Protein 6AM3 (pdb70)

InterPro domains:
  IPR016137 RGS domain [PF00615] (84-199)
  IPR016137 RGS domain [PR01301] (81-102)
  IPR016137 RGS domain [PR01301] (103-121)
  IPR016137 RGS domain [PR01301] (132-155)
  IPR016137 RGS domain [PR01301] (174-193)
  IPR016137 RGS domain [PS50132] (84-200)
  IPR016137 RGS domain [SM00315] (84-200)
  IPR036305 RGS domain superfamily [SSF48097] (71-202)
  IPR044926 RGS, subdomain 2 [G3DSA:1.10.167.10] (62-205)

Secondary structure (DSSP, 8-state):
---HHHHHHGGG-HHHHHHSHHHHHHHHHHHHHTT-THHHHHHHHHHHHTT---HHHHHHHHHHHIIIIISTT-TT-----HHHHHHHHHHHTS--TTTTHHHHHHHHHHIIIIIHHHHHTSHHHHHHHHH-/---HHHHHHGGG-HHHHHHSHHHHHHHHHHHHHTT-THHHHHHHHHHHHTT---HHHHHHHHHHHIIIIISTT-TT-----HHHHHHHHHHHTS--TTTTHHHHHHHHHHIIIIIHHHHHTSHHHHHHHHHH---

Radius of gyration: 21.03 Å; Cα contacts (8 Å, |Δi|>4): 269; chains: 2; bounding box: 34×57×52 Å

Solvent-accessible surface area: 15502 Å² total; per-residue (Å²): 144,33,60,16,119,56,2,89,39,0,38,160,66,4,70,84,0,5,165,15,42,7,0,44,51,32,0,110,96,11,0,137,86,51,157,18,15,37,14,0,24,0,29,55,25,2,46,63,0,69,98,29,73,89,150,133,47,12,42,99,64,0,91,118,7,34,111,63,22,0,26,126,154,12,141,92,62,3,86,21,86,92,183,27,39,95,64,2,61,146,40,35,146,107,22,52,22,71,14,4,73,107,1,10,118,54,0,41,41,59,0,79,191,65,2,12,58,106,1,46,137,23,118,52,15,112,49,28,18,99,94,56,44,83,151,150,41,85,38,142,59,3,84,37,0,40,167,67,4,77,89,0,4,175,17,50,7,0,66,50,33,0,93,92,10,0,129,85,53,157,18,12,37,14,0,30,0,22,55,28,2,36,63,1,65,86,32,70,87,153,128,45,12,42,100,62,0,90,117,7,34,113,61,20,0,26,121,156,14,141,94,62,3,87,23,83,97,161,7,45,104,61,2,57,148,40,34,145,109,23,51,22,64,15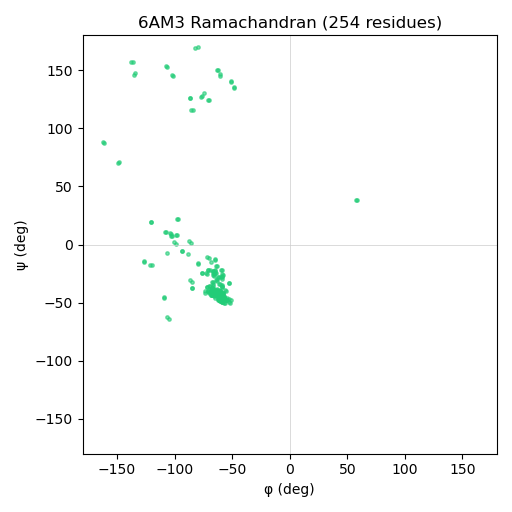,3,68,84,1,9,126,53,0,47,72,39,0,82,156,60,2,11,60,107,0,46,138,29,133,50,14,109,63,29,20,124,94,88

Organism: Homo sapiens (NCBI:txid9606)

Sequence (267 aa):
NPTAEEVLSWSQNFDKMMKAPAGRNLFREFLRTEYSEENLLFWLACEDLKKEQNKKVIEEKARMIYEDYISILSSPKEVSLDSRVREVINRNLLDPNPHMYEDAQLQIYTLMHRDSSFPRFLNSSQQIYKSFVESTAGSNPTAEEVLSWSQNFDKMMKAPAGRRNLFREFLRTEYSEENLLFWLACEDLKKEQNKKVIEEKARMIYEDYISILSSPKEVSLDSRVREVINRNLLDPNPHMYEDDAQLQIYTLMHRDSSFPRFLNSSQIYKSFVEST

B-factor: mean 18.34, std 6.83, range [9.55, 50.81]

CATH classification: 1.10.167.10

Structure (mmCIF, N/CA/C/O backbone):
data_6AM3
#
_entry.id   6AM3
#
_cell.length_a   39.571
_cell.length_b   59.295
_cell.length_c   65.337
_cell.angle_alpha   90.000
_cell.angle_beta   100.600
_cell.angle_gamma   90.000
#
_symmetry.space_group_name_H-M   'P 1 21 1'
#
loop_
_entity.id
_entity.type
_entity.pdbx_description
1 polymer 'Regulator of G-protein signaling 17'
2 non-polymer 'CALCIUM ION'
3 non-polymer 'TETRAETHYLENE GLYCOL'
4 non-polymer 'TRIETHYLENE GLYCOL'
5 water water
#
loop_
_atom_site.group_PDB
_atom_site.id
_atom_site.type_symbol
_atom_site.label_atom_id
_atom_site.label_alt_id
_atom_site.label_comp_id
_atom_site.label_asym_id
_atom_site.label_entity_id
_atom_site.label_seq_id
_atom_site.pdbx_PDB_ins_code
_atom_site.Cartn_x
_atom_site.Cartn_y
_atom_site.Cartn_z
_atom_site.occupancy
_atom_site.B_iso_or_equiv
_atom_site.auth_seq_id
_atom_site.auth_comp_id
_atom_site.auth_asym_id
_atom_site.auth_atom_id
_atom_site.pdbx_PDB_model_num
ATOM 1 N N . ASN A 1 3 ? -5.415 -3.391 0.421 1.00 33.04 72 ASN X N 1
ATOM 2 C CA . ASN A 1 3 ? -6.186 -2.128 0.677 1.00 31.84 72 ASN X CA 1
ATOM 3 C C . ASN A 1 3 ? -5.279 -0.922 0.512 1.00 30.10 72 ASN X C 1
ATOM 4 O O . ASN A 1 3 ? -4.254 -0.851 1.181 1.00 31.44 72 ASN X O 1
ATOM 9 N N . PRO A 1 4 ? -5.644 0.035 -0.367 1.00 27.59 73 PRO X N 1
ATOM 10 C CA . PRO A 1 4 ? -4.702 1.126 -0.658 1.00 26.08 73 PRO X CA 1
ATOM 11 C C . PRO A 1 4 ? -4.614 2.200 0.437 1.00 25.46 73 PRO X C 1
ATOM 12 O O . PRO A 1 4 ? -5.626 2.775 0.831 1.00 25.61 73 PRO X O 1
ATOM 16 N N . THR A 1 5 ? -3.395 2.468 0.892 1.00 24.69 74 THR X N 1
ATOM 17 C CA . THR A 1 5 ? -3.135 3.494 1.899 1.00 24.06 74 THR X CA 1
ATOM 18 C C . THR A 1 5 ? -3.043 4.878 1.261 1.00 22.23 74 THR X C 1
ATOM 19 O O . THR A 1 5 ? -2.960 5.015 0.038 1.00 21.18 74 THR X O 1
ATOM 23 N N . ALA A 1 6 ? -3.028 5.909 2.103 1.00 21.86 75 ALA X N 1
ATOM 24 C CA . ALA A 1 6 ? -2.879 7.277 1.623 1.00 20.67 75 ALA X CA 1
ATOM 25 C C . ALA A 1 6 ? -1.584 7.440 0.828 1.00 20.14 75 ALA X C 1
ATOM 26 O O . ALA A 1 6 ? -1.554 8.078 -0.227 1.00 18.99 75 ALA X O 1
ATOM 28 N N . GLU A 1 7 ? -0.518 6.849 1.350 1.00 20.86 76 GLU X N 1
ATOM 29 C CA . GLU A 1 7 ? 0.789 6.925 0.718 1.00 20.98 76 GLU X CA 1
ATOM 30 C C . GLU A 1 7 ? 0.792 6.259 -0.673 1.00 20.30 76 GLU X C 1
ATOM 31 O O . GLU A 1 7 ? 1.384 6.794 -1.611 1.00 19.80 76 GLU X O 1
ATOM 37 N N . GLU A 1 8 ? 0.100 5.125 -0.795 1.00 20.23 77 GLU X N 1
ATOM 38 C CA . GLU A 1 8 ? -0.050 4.455 -2.095 1.00 19.70 77 GLU X CA 1
ATOM 39 C C . GLU A 1 8 ? -0.805 5.359 -3.081 1.00 18.17 77 GLU X C 1
ATOM 40 O O . GLU A 1 8 ? -0.364 5.547 -4.217 1.00 17.56 77 GLU X O 1
ATOM 46 N N . VAL A 1 9 ? -1.921 5.936 -2.644 1.00 17.53 78 VAL X N 1
ATOM 47 C CA . VAL A 1 9 ? -2.712 6.809 -3.523 1.00 16.41 78 VAL X CA 1
ATOM 48 C C . VAL A 1 9 ? -1.876 8.010 -3.959 1.00 16.21 78 VAL X C 1
ATOM 49 O O . VAL A 1 9 ? -1.900 8.392 -5.122 1.00 15.52 78 VAL X O 1
ATOM 53 N N . LEU A 1 10 ? -1.141 8.597 -3.013 1.00 17.00 79 LEU X N 1
ATOM 54 C CA . LEU A 1 10 ? -0.228 9.700 -3.316 1.00 17.23 79 LEU X CA 1
ATOM 55 C C . LEU A 1 10 ? 0.918 9.324 -4.271 1.00 17.60 79 LEU X C 1
ATOM 56 O O . LEU A 1 10 ? 1.276 10.125 -5.141 1.00 17.50 79 LEU X O 1
ATOM 61 N N . SER A 1 11 ? 1.473 8.120 -4.118 1.00 18.25 80 SER X N 1
ATOM 62 C CA . SER A 1 11 ? 2.559 7.638 -4.993 1.00 18.86 80 SER X CA 1
ATOM 63 C C . SER A 1 11 ? 2.178 7.595 -6.472 1.00 18.15 80 SER X C 1
ATOM 64 O O . SER A 1 11 ? 3.040 7.697 -7.351 1.00 18.49 80 SER X O 1
ATOM 67 N N . TRP A 1 12 ? 0.892 7.428 -6.740 1.00 17.37 81 TRP X N 1
ATOM 68 C CA . TRP A 1 12 ? 0.402 7.401 -8.123 1.00 16.83 81 TRP X CA 1
ATOM 69 C C . TRP A 1 12 ? 0.639 8.700 -8.870 1.00 17.15 81 TRP X C 1
ATOM 70 O O . TRP A 1 12 ? 0.788 8.676 -10.100 1.00 17.05 81 TRP X O 1
ATOM 81 N N . SER A 1 13 ? 0.695 9.821 -8.154 1.00 17.87 82 SER X N 1
ATOM 82 C CA . SER A 1 13 ? 0.985 11.102 -8.804 1.00 18.55 82 SER X CA 1
ATOM 83 C C . SER A 1 13 ? 2.329 11.138 -9.550 1.00 19.71 82 SER X C 1
ATOM 84 O O . SER A 1 13 ? 2.461 11.899 -10.518 1.00 20.28 82 SER X O 1
ATOM 87 N N . GLN A 1 14 ? 3.294 10.309 -9.147 1.00 20.72 83 GLN X N 1
ATOM 88 C CA . GLN A 1 14 ? 4.576 10.219 -9.848 1.00 21.97 83 GLN X CA 1
ATOM 89 C C . GLN A 1 14 ? 4.713 8.982 -10.757 1.00 21.39 83 GLN X C 1
ATOM 90 O O . GLN A 1 14 ? 5.787 8.745 -11.311 1.00 22.27 83 GLN X O 1
ATOM 96 N N . ASN A 1 15 ? 3.639 8.212 -10.942 1.00 19.80 84 ASN X N 1
ATOM 97 C CA . ASN A 1 15 ? 3.740 6.925 -11.633 1.00 19.54 84 ASN X CA 1
ATOM 98 C C . ASN A 1 15 ? 2.378 6.420 -12.128 1.00 17.69 84 ASN X C 1
ATOM 99 O O . ASN A 1 15 ? 1.670 5.694 -11.438 1.00 17.17 84 ASN X O 1
ATOM 104 N N . PHE A 1 16 ? 2.019 6.828 -13.344 1.00 16.61 85 PHE X N 1
ATOM 105 C CA . PHE A 1 16 ? 0.783 6.399 -13.987 1.00 15.27 85 PHE X CA 1
ATOM 106 C C . PHE A 1 16 ? 0.713 4.866 -14.123 1.00 15.26 85 PHE X C 1
ATOM 107 O O . PHE A 1 16 ? -0.347 4.271 -13.893 1.00 14.44 85 PHE X O 1
ATOM 115 N N . ASP A 1 17 ? 1.837 4.256 -14.490 1.00 16.23 86 ASP X N 1
ATOM 116 C CA . ASP A 1 17 ? 1.913 2.810 -14.669 1.00 16.74 86 ASP X CA 1
ATOM 117 C C . ASP A 1 17 ? 1.542 2.077 -13.373 1.00 16.83 86 ASP X C 1
ATOM 118 O O . ASP A 1 17 ? 0.781 1.112 -13.399 1.00 16.53 86 ASP X O 1
ATOM 123 N N . LYS A 1 18 ? 2.075 2.563 -12.258 1.00 17.38 87 LYS X N 1
ATOM 124 C CA . LYS A 1 18 ? 1.779 2.002 -10.930 1.00 17.71 87 LYS X CA 1
ATOM 125 C C . LYS A 1 18 ? 0.289 2.081 -10.612 1.00 16.64 87 LYS X C 1
ATOM 126 O O . LYS A 1 18 ? -0.308 1.094 -10.166 1.00 16.83 87 LYS X O 1
ATOM 132 N N . MET A 1 19 ? -0.316 3.244 -10.860 1.00 15.68 88 MET X N 1
ATOM 133 C CA . MET A 1 19 ? -1.761 3.394 -10.687 1.00 14.96 88 MET X CA 1
ATOM 134 C C . MET A 1 19 ? -2.550 2.404 -11.560 1.00 14.64 88 MET X C 1
ATOM 135 O O . MET A 1 19 ? -3.489 1.767 -11.084 1.00 14.42 88 MET X O 1
ATOM 140 N N . MET A 1 20 ? -2.159 2.274 -12.825 1.00 14.65 89 MET X N 1
ATOM 141 C CA . MET A 1 20 ? -2.891 1.416 -13.761 1.00 14.56 89 MET X CA 1
ATOM 142 C C . MET A 1 20 ? -2.732 -0.068 -13.493 1.00 15.29 89 MET X C 1
ATOM 143 O O . MET A 1 20 ? -3.577 -0.846 -13.939 1.00 15.16 89 MET X O 1
ATOM 148 N N . LYS A 1 21 ? -1.673 -0.452 -12.796 1.00 16.22 90 LYS X N 1
ATOM 149 C CA . LYS A 1 21 ? -1.503 -1.844 -12.342 1.00 17.42 90 LYS X CA 1
ATOM 150 C C . LYS A 1 21 ? -2.384 -2.203 -11.142 1.00 17.39 90 LYS X C 1
ATOM 151 O O . LYS A 1 21 ? -2.668 -3.381 -10.927 1.00 18.19 90 LYS X O 1
ATOM 157 N N . ALA A 1 22 ? -2.774 -1.198 -10.355 1.00 16.69 91 ALA X N 1
ATOM 158 C CA . ALA A 1 22 ? -3.561 -1.393 -9.146 1.00 16.79 91 ALA X CA 1
ATOM 159 C C . ALA A 1 22 ? -5.060 -1.422 -9.475 1.00 15.95 91 ALA X C 1
ATOM 160 O O . ALA A 1 22 ? -5.584 -0.483 -10.065 1.00 14.84 91 ALA X O 1
ATOM 162 N N . PRO A 1 23 ? -5.777 -2.474 -9.051 1.00 16.52 92 PRO X N 1
ATOM 163 C CA . PRO A 1 23 ? -7.221 -2.444 -9.262 1.00 16.01 92 PRO X CA 1
ATOM 164 C C . PRO A 1 23 ? -7.908 -1.201 -8.661 1.00 15.31 92 PRO X C 1
ATOM 165 O O . PRO A 1 23 ? -8.781 -0.628 -9.303 1.00 14.79 92 PRO X O 1
ATOM 169 N N . ALA A 1 24 ? -7.492 -0.777 -7.468 1.00 15.60 93 ALA X N 1
ATOM 170 C CA . ALA A 1 24 ? -8.054 0.420 -6.843 1.00 15.15 93 ALA X CA 1
ATOM 171 C C . ALA A 1 24 ? -7.695 1.687 -7.622 1.00 14.03 93 ALA X C 1
ATOM 172 O O . ALA A 1 24 ? -8.488 2.614 -7.681 1.00 13.46 93 ALA X O 1
ATOM 174 N N . GLY A 1 25 ? -6.501 1.709 -8.211 1.00 13.78 94 GLY X N 1
ATOM 175 C CA . GLY A 1 25 ? -6.055 2.815 -9.046 1.00 13.06 94 GLY X CA 1
ATOM 176 C C . GLY A 1 25 ? -6.949 2.998 -10.243 1.00 12.38 94 GLY X C 1
ATOM 177 O O . GLY A 1 25 ? -7.388 4.116 -10.549 1.00 11.82 94 GLY X O 1
ATOM 178 N N . ARG A 1 26 ? -7.252 1.886 -10.907 1.00 12.63 95 ARG X N 1
ATOM 179 C CA . ARG A 1 26 ? -8.164 1.917 -12.060 1.00 12.19 95 ARG X CA 1
ATOM 180 C C . ARG A 1 26 ? -9.578 2.355 -11.666 1.00 12.05 95 ARG X C 1
ATOM 181 O O . ARG A 1 26 ? -10.192 3.143 -12.359 1.00 11.50 95 ARG X O 1
ATOM 189 N N . ASN A 1 27 ? -10.086 1.858 -10.543 1.00 12.61 96 ASN X N 1
ATOM 190 C CA . ASN A 1 27 ? -11.444 2.203 -10.105 1.00 12.85 96 ASN X CA 1
ATOM 191 C C . ASN A 1 27 ? -11.551 3.686 -9.709 1.00 12.66 96 ASN X C 1
ATOM 192 O O . ASN A 1 27 ? -12.519 4.342 -10.069 1.00 12.62 96 ASN X O 1
ATOM 197 N N . LEU A 1 28 ? -10.547 4.202 -9.012 1.00 12.71 97 LEU X N 1
ATOM 198 C CA . LEU A 1 28 ? -10.558 5.620 -8.605 1.00 12.75 97 LEU X CA 1
ATOM 199 C C . LEU A 1 28 ? -10.419 6.541 -9.818 1.00 12.25 97 LEU X C 1
ATOM 200 O O . LEU A 1 28 ? -11.137 7.547 -9.946 1.00 12.13 97 LEU X O 1
ATOM 205 N N . PHE A 1 29 ? -9.515 6.178 -10.717 1.00 12.06 98 PHE X N 1
ATOM 206 C CA . PHE A 1 29 ? -9.337 6.925 -11.963 1.00 11.95 98 PHE X CA 1
ATOM 207 C C . PHE A 1 29 ? -10.636 6.953 -12.765 1.00 12.17 98 PHE X C 1
ATOM 208 O O . PHE A 1 29 ? -11.029 8.012 -13.249 1.00 12.14 98 PHE X O 1
ATOM 216 N N . ARG A 1 30 ? -11.322 5.817 -12.861 1.00 12.94 99 ARG X N 1
ATOM 217 C CA . ARG A 1 30 ? -12.605 5.712 -13.581 1.00 13.58 99 ARG X CA 1
ATOM 218 C C . ARG A 1 30 ? -13.642 6.671 -13.014 1.00 13.63 99 ARG X C 1
ATOM 219 O O . ARG A 1 30 ? -14.345 7.341 -13.770 1.00 13.37 99 ARG X O 1
ATOM 227 N N . GLU A 1 31 ? -13.735 6.733 -11.683 1.00 13.84 100 GLU X N 1
ATOM 228 C CA . GLU A 1 31 ? -14.673 7.661 -11.030 1.00 14.41 100 GLU X CA 1
ATOM 229 C C . GLU A 1 31 ? -14.366 9.097 -11.455 1.00 13.67 100 GLU X C 1
ATOM 230 O O . GLU A 1 31 ? -15.272 9.832 -11.836 1.00 14.01 100 GLU X O 1
ATOM 236 N N . PHE A 1 32 ? -13.091 9.463 -11.460 1.00 12.68 101 PHE X N 1
ATOM 237 C CA . PHE A 1 32 ? -12.714 10.785 -11.953 1.00 12.33 101 PHE X CA 1
ATOM 238 C C . PHE A 1 32 ? -13.076 11.009 -13.427 1.00 12.04 101 PHE X C 1
ATOM 239 O O . PHE A 1 32 ? -13.628 12.067 -13.799 1.00 12.30 101 PHE X O 1
ATOM 247 N N . LEU A 1 33 ? -12.733 10.041 -14.278 1.00 11.51 102 LEU X N 1
ATOM 248 C CA . LEU A 1 33 ? -12.963 10.215 -15.715 1.00 11.42 102 LEU X CA 1
ATOM 249 C C . LEU A 1 33 ? -14.424 10.446 -16.039 1.00 11.97 102 LEU X C 1
ATOM 250 O O . LEU A 1 33 ? -14.749 11.248 -16.928 1.00 12.14 102 LEU X O 1
ATOM 255 N N . ARG A 1 34 ? -15.323 9.788 -15.312 1.00 12.45 103 ARG X N 1
ATOM 256 C CA . ARG A 1 34 ? -16.741 10.001 -15.532 1.00 13.46 103 ARG X CA 1
ATOM 257 C C . ARG A 1 34 ? -17.173 11.445 -15.210 1.00 13.99 103 ARG X C 1
ATOM 258 O O . ARG A 1 34 ? -18.073 11.985 -15.867 1.00 14.47 103 ARG X O 1
ATOM 266 N N . THR A 1 35 ? -16.502 12.085 -14.253 1.00 13.81 104 THR X N 1
ATOM 267 C CA . THR A 1 35 ? -16.805 13.489 -13.916 1.00 14.57 104 THR X CA 1
ATOM 268 C C . THR A 1 35 ? -16.469 14.455 -15.057 1.00 14.77 104 THR X C 1
ATOM 269 O O . THR A 1 35 ? -17.064 15.525 -15.136 1.00 15.69 104 THR X O 1
ATOM 273 N N . GLU A 1 36 ? -15.512 14.081 -15.900 1.00 14.25 105 GLU X N 1
ATOM 274 C CA . GLU A 1 36 ? -15.170 14.865 -17.099 1.00 14.63 105 GLU X CA 1
ATOM 275 C C . GLU A 1 36 ? -15.612 14.222 -18.426 1.00 14.71 105 GLU X C 1
ATOM 276 O O . GLU A 1 36 ? -15.240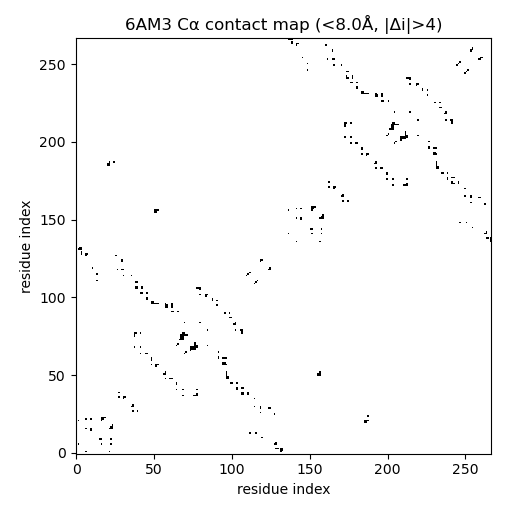 14.692 -19.511 1.00 14.74 105 GLU X O 1
ATOM 282 N N . TYR A 1 37 ? -16.428 13.177 -18.330 1.00 14.65 106 TYR X N 1
ATOM 283 C CA . TYR A 1 37 ? -17.012 12.492 -19.471 1.00 15.00 106 TYR X CA 1
ATOM 284 C C . TYR A 1 37 ? -15.984 11.937 -20.450 1.00 14.04 106 TYR X C 1
ATOM 285 O O . TYR A 1 37 ? -16.211 11.963 -21.672 1.00 13.94 106 TYR X O 1
ATOM 294 N N . SER A 1 38 ? -14.876 11.420 -19.925 1.00 13.17 107 SER X N 1
ATOM 295 C CA . SER A 1 38 ? -13.879 10.728 -20.751 1.00 12.59 107 SER X CA 1
ATOM 296 C C . SER A 1 38 ? -13.644 9.284 -20.324 1.00 11.88 107 SER X C 1
ATOM 297 O O . SER A 1 38 ? -12.634 8.691 -20.680 1.00 11.41 107 SER X O 1
ATOM 300 N N . GLU A 1 39 ? -14.595 8.731 -19.585 1.00 11.96 108 GLU X N 1
ATOM 301 C CA . GLU A 1 39 ? -14.465 7.375 -19.043 1.00 11.77 108 GLU X CA 1
ATOM 302 C C . GLU A 1 39 ? -14.456 6.290 -20.123 1.00 11.40 108 GLU X C 1
ATOM 303 O O . GLU A 1 39 ? -13.933 5.196 -19.906 1.00 10.97 108 GLU X O 1
ATOM 309 N N . GLU A 1 40 ? -15.017 6.594 -21.297 1.00 11.44 109 GLU X N 1
ATOM 310 C CA . GLU A 1 40 ? -14.966 5.633 -22.413 1.00 11.34 109 GLU X CA 1
ATOM 311 C C . GLU A 1 40 ? -13.549 5.134 -22.738 1.00 10.77 109 GLU X C 1
ATOM 312 O O . GLU A 1 40 ? -13.372 3.992 -23.172 1.00 10.62 109 GLU X O 1
ATOM 318 N N . ASN A 1 41 ? -12.551 5.990 -22.546 1.00 10.61 110 ASN X N 1
ATOM 319 C CA . ASN A 1 41 ? -11.166 5.617 -22.791 1.00 10.48 110 ASN X CA 1
ATOM 320 C C . ASN A 1 41 ? -10.741 4.457 -21.900 1.00 10.24 110 ASN X C 1
ATOM 321 O O . ASN A 1 41 ? -10.136 3.499 -22.371 1.00 10.24 110 ASN X O 1
ATOM 326 N N . LEU A 1 42 ? -11.061 4.554 -20.613 1.00 10.31 111 LEU X N 1
ATOM 327 C CA . LEU A 1 42 ? -10.715 3.498 -19.683 1.00 10.40 111 LEU X CA 1
ATOM 328 C C . LEU A 1 42 ? -11.587 2.252 -19.860 1.00 10.51 111 LEU X C 1
ATOM 329 O O . LEU A 1 42 ? -11.091 1.129 -19.779 1.00 10.70 111 LEU X O 1
ATOM 334 N N . LEU A 1 43 ? -12.882 2.438 -20.095 1.00 10.67 112 LEU X N 1
ATOM 335 C CA . LEU A 1 43 ? -13.783 1.310 -20.356 1.00 10.95 112 LEU X CA 1
ATOM 336 C C . LEU A 1 43 ? -13.277 0.487 -21.550 1.00 10.72 112 LEU X C 1
ATOM 337 O O . LEU A 1 43 ? -13.224 -0.748 -21.500 1.00 10.69 112 LEU X O 1
ATOM 342 N N . PHE A 1 44 ? -12.904 1.182 -22.621 1.00 10.42 113 PHE X N 1
ATOM 343 C CA . PHE A 1 44 ? -12.307 0.530 -23.794 1.00 10.48 113 PHE X CA 1
ATOM 344 C C . PHE A 1 44 ? -11.019 -0.207 -23.439 1.00 10.55 113 PHE X C 1
ATOM 345 O O . PHE A 1 44 ? -10.827 -1.366 -23.803 1.00 10.70 113 PHE X O 1
ATOM 353 N N . TRP A 1 45 ? -10.135 0.459 -22.708 1.00 10.59 114 TRP X N 1
ATOM 354 C CA . TRP A 1 45 ? -8.849 -0.112 -22.306 1.00 11.03 114 TRP X CA 1
ATOM 355 C C . TRP A 1 45 ? -9.080 -1.406 -21.518 1.00 11.41 114 TRP X C 1
ATOM 356 O O . TRP A 1 45 ? -8.431 -2.426 -21.798 1.00 11.75 114 TRP X O 1
ATOM 367 N N . LEU A 1 46 ? -10.026 -1.375 -20.580 1.00 11.40 115 LEU X N 1
ATOM 368 C CA . LEU A 1 46 ? -10.353 -2.572 -19.794 1.00 12.11 115 LEU X CA 1
ATOM 369 C C . LEU A 1 46 ? -10.933 -3.687 -20.658 1.00 12.39 115 LEU X C 1
ATOM 370 O O . LEU A 1 46 ? -10.617 -4.858 -20.457 1.00 12.96 115 LEU X O 1
ATOM 375 N N . ALA A 1 47 ? -11.813 -3.327 -21.592 1.00 12.22 116 ALA X N 1
ATOM 376 C CA . ALA A 1 47 ? -12.397 -4.319 -22.479 1.00 12.82 116 ALA X CA 1
ATOM 377 C C . ALA A 1 47 ? -11.303 -5.005 -23.294 1.00 13.25 116 ALA X C 1
ATOM 378 O O . ALA A 1 47 ? -11.348 -6.225 -23.483 1.00 13.73 116 ALA X O 1
ATOM 380 N N . CYS A 1 48 ? -10.319 -4.229 -23.745 1.00 13.30 117 CYS X N 1
ATOM 381 C CA . CYS A 1 48 ? -9.190 -4.775 -24.496 1.00 14.13 117 CYS X CA 1
ATOM 382 C C . CYS A 1 48 ? -8.340 -5.713 -23.648 1.00 14.96 117 CYS X C 1
ATOM 383 O O . CYS A 1 48 ? -7.880 -6.737 -24.141 1.00 15.52 117 CYS X O 1
ATOM 386 N N . GLU A 1 49 ? -8.133 -5.364 -22.374 1.00 15.23 118 GLU X N 1
ATOM 387 C CA . GLU A 1 49 ? -7.400 -6.243 -21.461 1.00 16.35 118 GLU X CA 1
ATOM 388 C C . GLU A 1 49 ? -8.079 -7.572 -21.307 1.00 16.60 118 GLU X C 1
ATOM 389 O O . GLU A 1 49 ? -7.403 -8.612 -21.271 1.00 17.42 118 GLU X O 1
ATOM 395 N N . ASP A 1 50 ? -9.407 -7.537 -21.215 1.00 15.96 119 ASP X N 1
ATOM 396 C CA . ASP A 1 50 ? -10.207 -8.745 -21.051 1.00 16.60 119 ASP X CA 1
ATOM 397 C C . ASP A 1 50 ? -10.163 -9.609 -22.316 1.00 16.81 119 ASP X C 1
ATOM 398 O O . ASP A 1 50 ? -10.031 -10.822 -22.220 1.00 17.69 119 ASP X O 1
ATOM 403 N N . LEU A 1 51 ? -10.244 -8.978 -23.484 1.00 15.99 120 LEU X N 1
ATOM 404 C CA . LEU A 1 51 ? -10.244 -9.730 -24.742 1.00 16.37 120 LEU X CA 1
ATOM 405 C C . LEU A 1 51 ? -8.969 -10.539 -24.945 1.00 17.46 120 LEU X C 1
ATOM 406 O O . LEU A 1 51 ? -9.026 -11.702 -25.408 1.00 18.04 120 LEU X O 1
ATOM 411 N N . LYS A 1 52 ? -7.836 -9.935 -24.579 1.00 17.80 121 LYS X N 1
ATOM 412 C CA . LYS A 1 52 ? -6.519 -10.557 -24.761 1.00 19.22 121 LYS X CA 1
ATOM 413 C C . LYS A 1 52 ? -6.356 -11.881 -24.051 1.00 20.01 121 LYS X C 1
ATOM 414 O O . LYS A 1 52 ? -5.493 -12.668 -24.425 1.00 21.16 121 LYS X O 1
ATOM 420 N N . LYS A 1 53 ? -7.166 -12.108 -23.026 1.00 19.54 122 LYS X N 1
ATOM 421 C CA . LYS A 1 53 ? -7.132 -13.330 -22.256 1.00 20.61 122 LYS X CA 1
ATOM 422 C C . LYS A 1 53 ? -7.997 -14.459 -22.817 1.00 20.53 122 LYS X C 1
ATOM 423 O O . LYS A 1 53 ? -8.075 -15.515 -22.192 1.00 21.64 122 LYS X O 1
ATOM 429 N N . GLU A 1 54 ? -8.640 -14.259 -23.974 1.00 19.19 123 GLU X N 1
ATOM 430 C CA . GLU A 1 54 ? -9.554 -15.283 -24.527 1.00 19.44 123 GLU X CA 1
ATOM 431 C C . GLU A 1 54 ? -8.899 -16.062 -25.651 1.00 19.52 123 GLU X C 1
ATOM 432 O O . GLU A 1 54 ? -8.106 -15.516 -26.418 1.00 18.95 123 GLU X O 1
ATOM 438 N N . GLN A 1 55 ? -9.246 -17.344 -25.727 1.00 20.11 124 GLN X N 1
ATOM 439 C CA . GLN A 1 55 ? -8.890 -18.183 -26.873 1.00 20.48 124 GLN X CA 1
ATOM 440 C C . GLN A 1 55 ? -10.088 -18.794 -27.595 1.00 20.44 124 GLN X C 1
ATOM 441 O O . GLN A 1 55 ? -9.923 -19.233 -28.719 1.00 20.65 124 GLN X O 1
ATOM 447 N N . ASN A 1 56 ? -11.265 -18.841 -26.970 1.00 20.18 125 ASN X N 1
ATOM 448 C CA . ASN A 1 56 ? -12.459 -19.449 -27.579 1.00 20.46 125 ASN X CA 1
ATOM 449 C C . ASN A 1 56 ? -12.956 -18.539 -28.726 1.00 19.04 125 ASN X C 1
ATOM 450 O O . ASN A 1 56 ? -13.214 -17.351 -28.515 1.00 17.80 125 ASN X O 1
ATOM 455 N N . LYS A 1 57 ? -13.084 -19.108 -29.925 1.00 19.29 126 LYS X N 1
ATOM 456 C CA . LYS A 1 57 ? -13.339 -18.286 -31.130 1.00 18.24 126 LYS X CA 1
ATOM 457 C C . LYS A 1 57 ? -14.664 -17.520 -31.046 1.00 17.57 126 LYS X C 1
ATOM 458 O O . LYS A 1 57 ? -14.731 -16.352 -31.420 1.00 16.37 126 LYS X O 1
ATOM 464 N N . LYS A 1 58 ? -15.717 -18.178 -30.577 1.00 18.51 127 LYS X N 1
ATOM 465 C CA . LYS A 1 58 ? -17.007 -17.509 -30.416 1.00 18.27 127 LYS X CA 1
ATOM 466 C C . LYS A 1 58 ? -16.925 -16.355 -29.412 1.00 17.35 127 LYS X C 1
ATOM 467 O O . LYS A 1 58 ? -17.505 -15.292 -29.630 1.00 16.57 127 LYS X O 1
ATOM 473 N N . VAL A 1 59 ? -16.206 -16.561 -28.315 1.00 17.57 128 VAL X N 1
ATOM 474 C CA . VAL A 1 59 ? -16.071 -15.510 -27.295 1.00 16.86 128 VAL X CA 1
ATOM 475 C C . VAL A 1 59 ? -15.268 -14.348 -27.891 1.00 15.60 128 VAL X C 1
ATOM 476 O O . VAL A 1 59 ? -15.632 -13.182 -27.711 1.00 14.72 128 VAL X O 1
ATOM 480 N N . ILE A 1 60 ? -14.201 -14.665 -28.622 1.00 15.72 129 ILE X N 1
ATOM 481 C CA . ILE A 1 60 ? -13.380 -13.627 -29.276 1.00 14.92 129 ILE X CA 1
ATOM 482 C C . ILE A 1 60 ? -14.230 -12.829 -30.272 1.00 14.48 129 ILE X C 1
ATOM 483 O O . ILE A 1 60 ? -14.202 -11.602 -30.272 1.00 13.63 129 ILE X O 1
ATOM 488 N N . GLU A 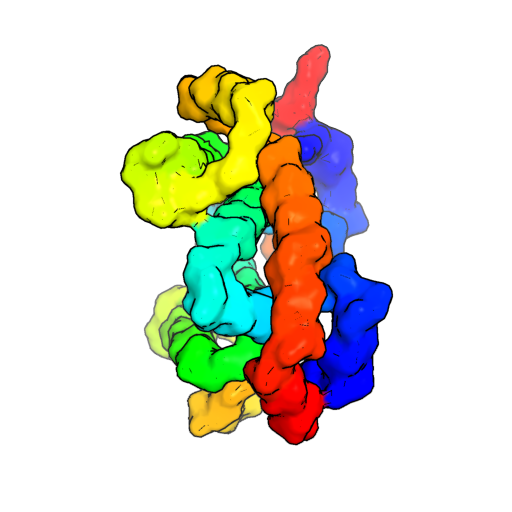1 61 ? -14.978 -13.536 -31.118 1.00 15.27 130 GLU X N 1
ATOM 489 C CA . GLU A 1 61 ? -15.855 -12.874 -32.084 1.00 15.26 130 GLU X CA 1
ATOM 490 C C . GLU A 1 61 ? -16.836 -11.941 -31.380 1.00 15.18 130 GLU X C 1
ATOM 491 O O . GLU A 1 61 ? -16.978 -10.797 -31.767 1.00 14.53 130 GLU X O 1
ATOM 497 N N . GLU A 1 62 ? -17.514 -12.447 -30.364 1.00 16.16 131 GLU X N 1
ATOM 498 C CA . GLU A 1 62 ? -18.565 -11.675 -29.719 1.00 16.49 131 GLU X CA 1
ATOM 499 C C . GLU A 1 62 ? -17.984 -10.493 -28.967 1.00 15.47 131 GLU X C 1
ATOM 500 O O . GLU A 1 62 ? -18.522 -9.377 -29.052 1.00 14.90 131 GLU X O 1
ATOM 506 N N . LYS A 1 63 ? -16.891 -10.710 -28.243 1.00 15.21 132 LYS X N 1
ATOM 507 C CA . LYS A 1 63 ? -16.281 -9.599 -27.491 1.00 14.53 132 LYS X CA 1
ATOM 508 C C . LYS A 1 63 ? -15.612 -8.580 -28.407 1.00 13.86 132 LYS X C 1
ATOM 509 O O . LYS A 1 63 ? -15.712 -7.373 -28.160 1.00 13.24 132 LYS X O 1
ATOM 515 N N . ALA A 1 64 ? -14.943 -9.041 -29.454 1.00 14.13 133 ALA X N 1
ATOM 516 C CA . ALA A 1 64 ? -14.318 -8.130 -30.423 1.00 13.93 133 ALA X CA 1
ATOM 517 C C . ALA A 1 64 ? -15.353 -7.248 -31.131 1.00 14.13 133 ALA X C 1
ATOM 518 O O . ALA A 1 64 ? -15.128 -6.046 -31.351 1.00 13.34 133 ALA X O 1
ATOM 520 N N . ARG A 1 65 ? -16.481 -7.852 -31.515 1.00 15.32 134 ARG X N 1
ATOM 521 C CA . ARG A 1 65 ? -17.565 -7.095 -32.158 1.00 16.03 134 ARG X CA 1
ATOM 522 C C . ARG A 1 65 ? -18.264 -6.145 -31.196 1.00 15.99 134 ARG X C 1
ATOM 523 O O . ARG A 1 65 ? -18.653 -5.056 -31.581 1.00 15.61 134 ARG X O 1
ATOM 531 N N . MET A 1 66 ? -18.405 -6.546 -29.941 1.00 16.40 135 MET X N 1
ATOM 532 C CA . MET A 1 66 ? -18.985 -5.660 -28.932 1.00 16.91 135 MET X CA 1
ATOM 533 C C . MET A 1 66 ? -18.099 -4.448 -28.697 1.00 15.19 135 MET X C 1
ATOM 534 O O . MET A 1 66 ? -18.608 -3.321 -28.587 1.00 14.82 135 MET X O 1
ATOM 539 N N . ILE A 1 67 ? -16.794 -4.676 -28.609 1.00 13.83 136 ILE X N 1
ATOM 540 C CA . ILE A 1 67 ? -15.813 -3.600 -28.470 1.00 12.88 136 ILE X CA 1
ATOM 541 C C . ILE A 1 67 ? -15.936 -2.649 -29.660 1.00 12.47 136 ILE X C 1
ATOM 542 O O . ILE A 1 67 ? -15.933 -1.431 -29.501 1.00 12.12 136 ILE X O 1
ATOM 547 N N . TYR A 1 68 ? -16.023 -3.207 -30.859 1.00 12.48 137 TYR X N 1
ATOM 548 C CA . TYR A 1 68 ? -16.129 -2.371 -32.052 1.00 12.49 137 TYR X CA 1
ATOM 549 C C . TYR A 1 68 ? -17.388 -1.501 -31.992 1.00 12.78 137 TYR X C 1
ATOM 550 O O . TYR A 1 68 ? -17.352 -0.276 -32.219 1.00 12.69 137 TYR X O 1
ATOM 559 N N . GLU A 1 69 ? -18.501 -2.144 -31.676 1.00 13.19 138 GLU X N 1
ATOM 560 C CA . GLU A 1 69 ? -19.792 -1.488 -31.639 1.00 13.93 138 GLU X CA 1
ATOM 561 C C . GLU A 1 69 ? -19.902 -0.450 -30.536 1.00 13.94 138 GLU X C 1
ATOM 562 O O . GLU A 1 69 ? -20.600 0.534 -30.712 1.00 14.39 138 GLU X O 1
ATOM 568 N N . ASP A 1 70 ? -19.225 -0.675 -29.413 1.00 13.70 139 ASP X N 1
ATOM 569 C CA . ASP A 1 70 ? -19.274 0.275 -28.296 1.00 13.88 139 ASP X CA 1
ATOM 570 C C . ASP A 1 70 ? -18.277 1.418 -28.403 1.00 13.12 139 ASP X C 1
ATOM 571 O O . ASP A 1 70 ? -18.596 2.531 -27.999 1.00 13.28 139 ASP X O 1
ATOM 576 N N . TYR A 1 71 ? -17.084 1.146 -28.909 1.00 12.43 140 TYR X N 1
ATOM 577 C CA . TYR A 1 71 ? -15.960 2.095 -28.796 1.00 11.99 140 TYR X CA 1
ATOM 578 C C . TYR A 1 71 ? -15.258 2.482 -30.083 1.00 11.97 140 TYR X C 1
ATOM 579 O O . TYR A 1 71 ? -14.491 3.450 -30.068 1.00 12.01 140 TYR X O 1
ATOM 588 N N . ILE A 1 72 ? -15.479 1.750 -31.180 1.00 11.96 141 ILE X N 1
ATOM 589 C CA . ILE A 1 72 ? -14.744 2.009 -32.430 1.00 12.17 141 ILE X CA 1
ATOM 590 C C . ILE A 1 72 ? -15.626 2.622 -33.508 1.00 12.71 141 ILE X C 1
ATOM 591 O O . ILE A 1 72 ? -15.204 3.578 -34.163 1.00 13.04 141 ILE X O 1
ATOM 596 N N . SER A 1 73 ? -16.825 2.077 -33.725 1.00 12.89 142 SER X N 1
ATOM 597 C CA . SER A 1 73 ? -17.728 2.598 -34.749 1.00 13.72 142 SER X CA 1
ATOM 598 C C . SER A 1 73 ? -17.836 4.111 -34.618 1.00 14.16 142 SER X C 1
ATOM 599 O O . SER A 1 73 ? -18.027 4.619 -33.517 1.00 13.88 142 SER X O 1
ATOM 602 N N . ILE A 1 74 ? -17.759 4.818 -35.746 1.00 15.01 143 ILE X N 1
ATOM 603 C CA . ILE A 1 74 ? -17.929 6.283 -35.708 1.00 15.85 143 ILE X CA 1
ATOM 604 C C . ILE A 1 74 ? -19.325 6.728 -35.274 1.00 16.66 143 ILE X C 1
ATOM 605 O O . ILE A 1 74 ? -19.508 7.917 -34.950 1.00 17.03 143 ILE X O 1
ATOM 610 N N . LEU A 1 75 ? -20.295 5.808 -35.238 1.00 17.10 144 LEU X N 1
ATOM 611 C CA . LEU A 1 75 ? -21.626 6.104 -34.698 1.00 18.29 144 LEU X CA 1
ATOM 612 C C . LEU A 1 75 ? -21.829 5.758 -33.218 1.00 18.24 144 LEU X C 1
ATOM 613 O O . LEU A 1 75 ? -22.891 6.062 -32.686 1.00 19.06 144 LEU X O 1
ATOM 618 N N . SER A 1 76 ? -20.864 5.132 -32.560 1.00 17.74 145 SER X N 1
ATOM 619 C CA A SER A 1 76 ? -21.040 4.780 -31.148 0.50 17.58 145 SER X CA 1
ATOM 620 C CA B SER A 1 76 ? -21.046 4.776 -31.152 0.50 17.60 145 SER X CA 1
ATOM 621 C C . SER A 1 76 ? -20.959 5.990 -30.220 1.00 17.95 145 SER X C 1
ATOM 622 O O . SER A 1 76 ? -20.060 6.808 -30.354 1.00 17.64 145 SER X O 1
ATOM 627 N N . PRO A 1 77 ? -21.904 6.107 -29.246 1.00 19.09 146 PRO X N 1
ATOM 628 C CA . PRO A 1 77 ? -21.718 7.210 -28.285 1.00 19.35 146 PRO X CA 1
ATOM 629 C C . PRO A 1 77 ? -20.471 7.090 -27.401 1.00 18.21 146 PRO X C 1
ATOM 630 O O . PRO A 1 77 ? -19.992 8.125 -26.920 1.00 18.70 146 PRO X O 1
ATOM 634 N N . LYS A 1 78 ? -19.954 5.870 -27.182 1.00 17.24 147 LYS X N 1
ATOM 635 C CA . LYS A 1 78 ? -18.719 5.689 -26.386 1.00 16.02 147 LYS X CA 1
ATOM 636 C C . LYS A 1 78 ? -17.467 5.549 -27.249 1.00 14.65 147 LYS X C 1
ATOM 637 O O . LYS A 1 78 ? -16.443 5.064 -26.793 1.00 13.89 147 LYS X O 1
ATOM 643 N N . GLU A 1 79 ? -17.537 6.041 -28.493 1.00 14.34 148 GLU X N 1
ATOM 644 C CA . GLU A 1 79 ? -16.393 6.031 -29.394 1.00 13.69 148 GLU X CA 1
ATOM 645 C C . GLU A 1 79 ? -15.153 6.633 -28.736 1.00 13.11 148 GLU X C 1
ATOM 646 O O . GLU A 1 79 ? -15.264 7.647 -28.033 1.00 13.19 148 GLU X O 1
ATOM 652 N N . VAL A 1 80 ? -14.000 6.015 -28.988 1.00 12.55 149 VAL X N 1
ATOM 653 C CA . VAL A 1 80 ? -12.703 6.525 -28.573 1.00 12.34 149 VAL X CA 1
ATOM 654 C C . VAL A 1 80 ? -11.943 7.065 -29.784 1.00 12.94 149 VAL X C 1
ATOM 655 O O . VAL A 1 80 ? -12.151 6.640 -30.929 1.00 13.00 149 VAL X O 1
ATOM 659 N N . SER A 1 81 ? -11.062 8.018 -29.512 1.00 13.25 150 SER X N 1
ATOM 660 C CA . SER A 1 81 ? -10.328 8.734 -30.534 1.00 14.16 150 SER X CA 1
ATOM 661 C C . SER A 1 81 ? -9.080 7.960 -30.963 1.00 14.39 150 SER X C 1
ATOM 662 O O . SER A 1 81 ? -8.179 7.757 -30.158 1.00 14.04 150 SER X O 1
ATOM 665 N N . LEU A 1 82 ? -9.032 7.527 -32.229 1.00 15.09 151 LEU X N 1
ATOM 666 C CA . LEU A 1 82 ? -7.912 6.736 -32.755 1.00 15.68 151 LEU X CA 1
ATOM 667 C C . LEU A 1 82 ? -7.440 7.231 -34.108 1.00 17.09 151 LEU X C 1
ATOM 668 O O . LEU A 1 82 ? -8.265 7.666 -34.925 1.00 17.56 151 LEU X O 1
ATOM 673 N N . ASP A 1 83 ? -6.134 7.097 -34.355 1.00 18.13 152 ASP X N 1
ATOM 674 C CA . ASP A 1 83 ? -5.533 7.465 -35.637 1.00 19.86 152 ASP X CA 1
ATOM 675 C C . ASP A 1 83 ? -6.114 6.607 -36.784 1.00 19.63 152 ASP X C 1
ATOM 676 O O . ASP A 1 83 ? -6.505 5.446 -36.582 1.00 18.56 152 ASP X O 1
ATOM 681 N N . SER A 1 84 ? -6.167 7.172 -37.979 1.00 20.50 153 SER X N 1
ATOM 682 C CA . SER A 1 84 ? -6.828 6.494 -39.104 1.00 20.73 153 SER X CA 1
ATOM 683 C C . SER A 1 84 ? -6.177 5.146 -39.482 1.00 20.59 153 SER X C 1
ATOM 684 O O . SER A 1 84 ? -6.863 4.212 -39.913 1.00 19.94 153 SER X O 1
ATOM 687 N N . ARG A 1 85 ? -4.859 5.060 -39.327 1.00 21.17 154 ARG X N 1
ATOM 688 C CA . ARG A 1 85 ? -4.123 3.833 -39.663 1.00 21.53 154 ARG X CA 1
ATOM 689 C C . ARG A 1 85 ? -4.490 2.713 -38.695 1.00 19.78 154 ARG X C 1
ATOM 690 O O . ARG A 1 85 ? -4.669 1.570 -39.083 1.00 19.44 154 ARG X O 1
ATOM 698 N N . VAL A 1 86 ? -4.615 3.061 -37.426 1.00 18.56 155 VAL X N 1
ATOM 699 C CA . VAL A 1 86 ? -5.024 2.097 -36.407 1.00 17.26 155 VAL X CA 1
ATOM 700 C C . VAL A 1 86 ? -6.438 1.576 -36.697 1.00 16.56 155 VAL X C 1
ATOM 701 O O . VAL A 1 86 ? -6.683 0.382 -36.620 1.00 15.91 155 VAL X O 1
ATOM 705 N N . ARG A 1 87 ? -7.346 2.486 -37.055 1.00 16.60 156 ARG X N 1
ATOM 706 C CA . ARG A 1 87 ? -8.732 2.136 -37.339 1.00 16.30 156 ARG X CA 1
ATOM 707 C C . ARG A 1 87 ? -8.839 1.261 -38.594 1.00 16.78 156 ARG X C 1
ATOM 708 O O . ARG A 1 87 ? -9.622 0.309 -38.625 1.00 16.24 156 ARG X O 1
ATOM 716 N N . GLU A 1 88 ? -8.050 1.580 -39.614 1.00 17.74 157 GLU X N 1
ATOM 717 C CA . GLU A 1 88 ? -8.045 0.795 -40.854 1.00 18.57 157 GLU X CA 1
ATOM 718 C C . GLU A 1 88 ? -7.715 -0.680 -40.592 1.00 17.94 157 GLU X C 1
ATOM 719 O O . GLU A 1 88 ? -8.372 -1.592 -41.128 1.00 17.71 157 GLU X O 1
ATOM 725 N N . VAL A 1 89 ? -6.698 -0.907 -39.769 1.00 17.59 158 VAL X N 1
ATOM 726 C CA . VAL A 1 89 ? -6.260 -2.282 -39.473 1.00 17.35 158 VAL X CA 1
ATOM 727 C C . VAL A 1 89 ? -7.341 -2.968 -38.621 1.00 16.16 158 VAL X C 1
ATOM 728 O O . VAL A 1 89 ? -7.686 -4.119 -38.864 1.00 16.00 158 VAL X O 1
ATOM 732 N N . ILE A 1 90 ? -7.911 -2.249 -37.656 1.00 15.27 159 ILE X N 1
ATOM 733 C CA . ILE A 1 90 ? -9.048 -2.782 -36.904 1.00 14.51 159 ILE X CA 1
ATOM 734 C C . ILE A 1 90 ? -10.196 -3.229 -37.828 1.00 14.82 159 ILE X C 1
ATOM 735 O O . ILE A 1 90 ? -10.732 -4.313 -37.656 1.00 14.37 159 ILE X O 1
ATOM 740 N N . ASN A 1 91 ? -10.570 -2.382 -38.784 1.00 15.48 160 ASN X N 1
ATOM 741 C CA . ASN A 1 91 ? -11.705 -2.678 -39.652 1.00 16.15 160 ASN X CA 1
ATOM 742 C C . ASN A 1 91 ? -11.464 -3.961 -40.442 1.00 17.07 160 ASN X C 1
ATOM 743 O O . ASN A 1 91 ? -12.386 -4.756 -40.623 1.00 17.24 160 ASN X O 1
ATOM 748 N N . ARG A 1 92 ? -10.242 -4.169 -40.921 1.00 18.32 161 ARG X N 1
ATOM 749 C CA . ARG A 1 92 ? -9.920 -5.431 -41.625 1.00 19.54 161 ARG X CA 1
ATOM 750 C C . ARG A 1 92 ? -9.990 -6.612 -40.656 1.00 19.15 161 ARG X C 1
ATOM 751 O O . ARG A 1 92 ? -10.530 -7.667 -40.995 1.00 19.17 161 ARG X O 1
ATOM 759 N N . ASN A 1 93 ? -9.438 -6.434 -39.461 1.00 18.76 162 ASN X N 1
ATOM 760 C CA . ASN A 1 93 ? -9.458 -7.512 -38.450 1.00 18.86 162 ASN X CA 1
ATOM 761 C C . ASN A 1 93 ? -10.859 -7.852 -37.933 1.00 18.72 162 ASN X C 1
ATOM 762 O O . ASN A 1 93 ? -11.084 -8.966 -37.467 1.00 18.75 162 ASN X O 1
ATOM 767 N N . LEU A 1 94 ? -11.790 -6.903 -38.004 1.00 18.97 163 LEU X N 1
ATOM 768 C CA . LEU A 1 94 ? -13.179 -7.118 -37.592 1.00 19.37 163 LEU X CA 1
ATOM 769 C C . LEU A 1 94 ? -13.849 -8.232 -38.393 1.00 20.34 163 LEU X C 1
ATOM 770 O O . LEU A 1 94 ? -14.740 -8.918 -37.887 1.00 20.80 163 LEU X O 1
ATOM 775 N N . LEU A 1 95 ? -13.397 -8.438 -39.620 1.00 21.27 164 LEU X N 1
ATOM 776 C CA . LEU A 1 95 ? -13.954 -9.461 -40.489 1.00 22.00 164 LEU X CA 1
ATOM 777 C C . LEU A 1 95 ? -13.417 -10.865 -40.158 1.00 22.21 164 LEU X C 1
ATOM 778 O O . LEU A 1 95 ? -14.014 -11.847 -40.572 1.00 23.20 164 LEU X O 1
ATOM 783 N N . ASP A 1 96 ? -12.311 -10.949 -39.403 1.00 21.63 165 ASP X N 1
ATOM 784 C CA . ASP A 1 96 ? -11.709 -12.211 -38.930 1.00 21.70 165 ASP X CA 1
ATOM 785 C C . ASP A 1 96 ? -11.034 -11.991 -37.556 1.00 20.39 165 ASP X C 1
ATOM 786 O O . ASP A 1 96 ? -9.802 -11.976 -37.435 1.00 20.36 165 ASP X O 1
ATOM 791 N N . PRO A 1 97 ? -11.853 -11.802 -36.507 1.00 18.93 166 PRO X N 1
ATOM 792 C CA . PRO A 1 97 ? -11.327 -11.304 -35.216 1.00 18.14 166 PRO X CA 1
ATOM 793 C C . PRO A 1 97 ? -10.273 -12.179 -34.559 1.00 18.50 166 PRO X C 1
ATOM 794 O O . PRO A 1 97 ? -10.338 -13.406 -34.656 1.00 19.15 166 PRO X O 1
ATOM 798 N N . ASN A 1 98 ? -9.311 -11.551 -33.891 1.00 18.07 167 ASN X N 1
ATOM 799 C CA . ASN A 1 98 ? -8.326 -12.276 -33.093 1.00 18.61 167 ASN X CA 1
ATOM 800 C C . ASN A 1 98 ? -8.148 -11.496 -31.795 1.00 17.79 167 ASN X C 1
ATOM 801 O O . ASN A 1 98 ? -8.448 -10.309 -31.755 1.00 16.97 167 ASN X O 1
ATOM 806 N N . PRO A 1 99 ? -7.684 -12.158 -30.721 1.00 18.16 168 PRO X N 1
ATOM 807 C CA . PRO A 1 99 ? -7.680 -11.515 -29.407 1.00 17.72 168 PRO X CA 1
ATOM 808 C C . PRO A 1 99 ? -6.650 -10.403 -29.213 1.00 17.46 168 PRO X C 1
ATOM 809 O O . PRO A 1 99 ? -6.751 -9.672 -28.202 1.00 17.01 168 PRO X O 1
ATOM 8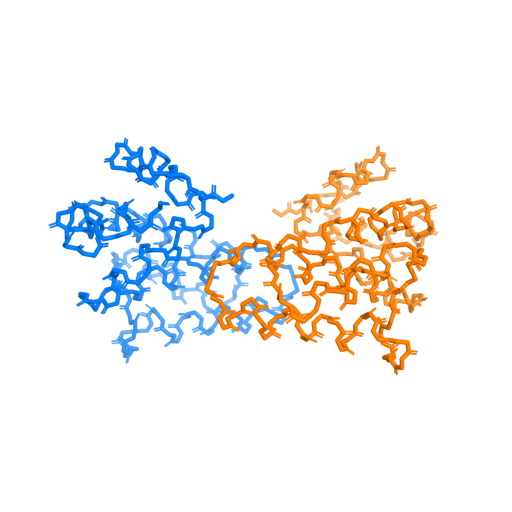13 N N . HIS A 1 100 ? -5.709 -10.259 -30.154 1.00 17.93 169 HIS X N 1
ATOM 814 C CA . HIS A 1 100 ? -4.697 -9.202 -30.106 1.00 18.10 169 HIS X CA 1
ATOM 815 C C . HIS A 1 100 ? -5.030 -7.980 -30.977 1.00 17.06 169 HIS X C 1
ATOM 816 O O . HIS A 1 100 ? -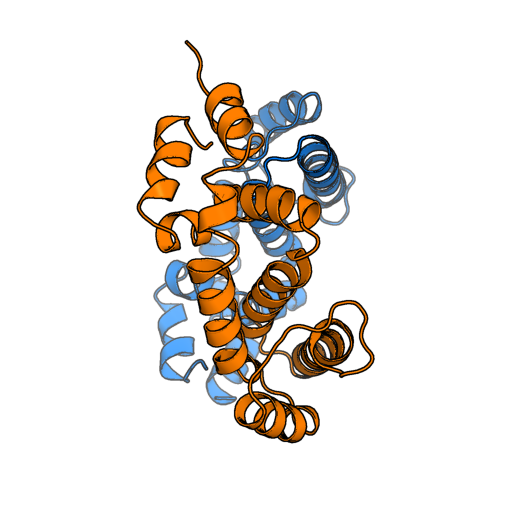4.229 -7.058 -31.037 1.00 16.95 169 HIS X O 1
ATOM 823 N N . MET A 1 101 ? -6.179 -7.992 -31.658 1.00 16.22 170 MET X N 1
ATOM 824 C CA . MET A 1 101 ? -6.478 -6.971 -32.681 1.00 15.76 170 MET X CA 1
ATOM 825 C C . MET A 1 101 ? -6.598 -5.530 -32.183 1.00 14.94 170 MET X C 1
ATOM 826 O O . MET A 1 101 ? -6.525 -4.612 -33.006 1.00 14.82 170 MET X O 1
ATOM 831 N N . TYR A 1 102 ? -6.798 -5.327 -30.871 1.00 14.34 171 TYR X N 1
ATOM 832 C CA . TYR A 1 102 ? -6.905 -3.984 -30.310 1.00 13.87 171 TYR X CA 1
ATOM 833 C C . TYR A 1 102 ? -5.648 -3.530 -29.571 1.00 14.40 171 TYR X C 1
ATOM 834 O O . TYR A 1 102 ? -5.684 -2.491 -28.907 1.00 13.91 171 TYR X O 1
ATOM 843 N N . GLU A 1 103 ? -4.550 -4.273 -29.688 1.00 15.64 172 GLU X N 1
ATOM 844 C CA . GLU A 1 103 ? -3.343 -3.971 -28.903 1.00 16.58 172 GLU X CA 1
ATOM 845 C C . GLU A 1 103 ? -2.761 -2.600 -29.252 1.00 16.43 172 GLU X C 1
ATOM 846 O O . GLU A 1 103 ? -2.423 -1.833 -28.328 1.00 16.10 172 GLU X O 1
ATOM 852 N N . ASP A 1 104 ? -2.705 -2.263 -30.546 1.00 16.50 173 ASP X N 1
ATOM 853 C CA . ASP A 1 104 ? -2.219 -0.930 -30.948 1.00 16.77 173 ASP X CA 1
ATOM 854 C C . ASP A 1 104 ? -3.135 0.180 -30.465 1.00 15.59 173 ASP X C 1
ATOM 855 O O . ASP A 1 104 ? -2.646 1.178 -29.930 1.00 15.58 173 ASP X O 1
ATOM 860 N N . ALA A 1 105 ? -4.447 0.005 -30.644 1.00 14.52 174 ALA X N 1
ATOM 861 C CA . ALA A 1 105 ? -5.428 0.985 -30.173 1.00 13.76 174 ALA X CA 1
ATOM 862 C C . ALA A 1 105 ? -5.365 1.150 -28.651 1.00 13.25 174 ALA X C 1
ATOM 863 O O . ALA A 1 105 ? -5.455 2.255 -28.130 1.00 13.00 174 ALA X O 1
ATOM 865 N N . GLN A 1 106 ? -5.217 0.031 -27.952 1.00 13.25 175 GLN X N 1
ATOM 866 C CA . GLN A 1 106 ? -5.054 0.043 -26.497 1.00 13.11 175 GLN X CA 1
ATOM 867 C C . GLN A 1 106 ? -3.891 0.934 -26.042 1.00 13.53 175 GLN X C 1
ATOM 868 O O . GLN A 1 106 ? -4.036 1.738 -25.096 1.00 12.94 175 GLN X O 1
ATOM 874 N N . LEU A 1 107 ? -2.742 0.775 -26.684 1.00 14.48 176 LEU X N 1
ATOM 875 C CA . LEU A 1 107 ? -1.562 1.590 -26.362 1.00 15.33 176 LEU X CA 1
ATOM 876 C C . LEU A 1 107 ? -1.822 3.067 -26.646 1.00 15.26 176 LEU X C 1
ATOM 877 O O . LEU A 1 107 ? -1.435 3.930 -25.854 1.00 15.13 176 LEU X O 1
ATOM 882 N N . GLN A 1 108 ? -2.475 3.359 -27.772 1.00 15.30 177 GLN X N 1
ATOM 883 C CA . GLN A 1 108 ? -2.834 4.740 -28.120 1.00 15.51 177 GLN X CA 1
ATOM 884 C C . GLN A 1 108 ? -3.703 5.372 -27.032 1.00 14.32 177 GLN X C 1
ATOM 885 O O . GLN A 1 108 ? -3.408 6.488 -26.587 1.00 14.42 177 GLN X O 1
ATOM 891 N N . ILE A 1 109 ? -4.726 4.655 -26.579 1.00 13.17 178 ILE X N 1
ATOM 892 C CA . ILE A 1 109 ? -5.652 5.179 -25.569 1.00 12.39 178 ILE X CA 1
ATOM 893 C C . ILE A 1 109 ? -4.994 5.262 -24.186 1.00 12.17 178 ILE X C 1
ATOM 894 O O . ILE A 1 109 ? -5.254 6.204 -23.440 1.00 11.94 178 ILE X O 1
ATOM 899 N N . TYR A 1 110 ? -4.147 4.296 -23.847 1.00 12.23 179 TYR X N 1
ATOM 900 C CA . TYR A 1 110 ? -3.348 4.365 -22.601 1.00 12.35 179 TYR X CA 1
ATOM 901 C C . TYR A 1 110 ? -2.510 5.655 -22.582 1.00 12.90 179 TYR X C 1
ATOM 902 O O . TYR A 1 110 ? -2.482 6.396 -21.580 1.00 12.68 179 TYR X O 1
ATOM 911 N N . THR A 1 111 ? -1.843 5.927 -23.699 1.00 13.58 180 THR X N 1
ATOM 912 C CA . THR A 1 111 ? -1.005 7.116 -23.827 1.00 14.42 180 THR X CA 1
ATOM 913 C C . THR A 1 111 ? -1.843 8.398 -23.704 1.00 14.06 180 THR X C 1
ATOM 914 O O . THR A 1 111 ? -1.439 9.341 -23.024 1.00 14.11 180 THR X O 1
ATOM 918 N N . LEU A 1 112 ? -3.006 8.403 -24.352 1.00 13.58 181 LEU X N 1
ATOM 919 C CA . LEU A 1 112 ? -3.970 9.519 -24.243 1.00 13.44 181 LEU X CA 1
ATOM 920 C C . LEU A 1 112 ? -4.368 9.769 -22.785 1.00 12.98 181 LEU X C 1
ATOM 921 O O . LEU A 1 112 ? -4.347 10.908 -22.302 1.00 13.10 181 LEU X O 1
ATOM 926 N N . MET A 1 113 ? -4.729 8.708 -22.080 1.00 12.42 182 MET X N 1
ATOM 927 C CA . MET A 1 113 ? -5.086 8.838 -20.662 1.00 12.25 182 MET X CA 1
ATOM 928 C C . MET A 1 113 ? -3.909 9.362 -19.840 1.00 12.64 182 MET X C 1
ATOM 929 O O . MET A 1 113 ? -4.078 10.262 -19.019 1.00 12.50 182 MET X O 1
ATOM 934 N N . HIS A 1 114 ? -2.720 8.831 -20.096 1.00 13.24 183 HIS X N 1
ATOM 935 C CA . HIS A 1 114 ? -1.503 9.247 -19.392 1.00 14.12 183 HIS X CA 1
ATOM 936 C C . HIS A 1 114 ? -1.189 10.730 -19.597 1.00 14.89 183 HIS X C 1
ATOM 937 O O . HIS A 1 114 ? -0.861 11.414 -18.648 1.00 15.03 183 HIS X O 1
ATOM 944 N N . ARG A 1 115 ? -1.302 11.197 -20.840 1.00 15.64 184 ARG X N 1
ATOM 945 C CA . ARG A 1 115 ? -0.893 12.559 -21.193 1.00 16.90 184 ARG X CA 1
ATOM 946 C C . ARG A 1 115 ? -1.974 13.632 -20.947 1.00 16.24 184 ARG X C 1
ATOM 947 O O . ARG A 1 115 ? -1.641 14.776 -20.659 1.00 16.88 184 ARG X O 1
ATOM 955 N N . ASP A 1 116 ? -3.244 13.269 -21.101 1.00 15.11 185 ASP X N 1
ATOM 956 C CA . ASP A 1 116 ? -4.351 14.234 -21.131 1.00 14.96 185 ASP X CA 1
ATOM 957 C C . ASP A 1 116 ? -5.171 14.251 -19.830 1.00 13.97 185 ASP X C 1
ATOM 958 O O . ASP A 1 116 ? -5.200 15.257 -19.109 1.00 14.21 185 ASP X O 1
ATOM 963 N N . SER A 1 117 ? -5.838 13.143 -19.514 1.00 12.85 186 SER X N 1
ATOM 964 C CA A SER A 1 117 ? -6.747 13.134 -18.364 0.50 12.25 186 SER X CA 1
ATOM 965 C CA B SER A 1 117 ? -6.749 13.134 -18.365 0.50 12.38 186 SER X CA 1
ATOM 966 C C . SER A 1 117 ? -6.028 12.931 -17.025 1.00 12.11 186 SER X C 1
ATOM 967 O O . SER A 1 117 ? -6.470 13.456 -16.008 1.00 12.00 186 SER X O 1
ATOM 972 N N . PHE A 1 118 ? -4.928 12.174 -17.019 1.00 11.96 187 PHE X N 1
ATOM 973 C CA . PHE A 1 118 ? -4.229 11.888 -15.754 1.00 11.93 187 PHE X CA 1
ATOM 974 C C . PHE A 1 118 ? -3.747 13.166 -15.044 1.00 12.39 187 PHE X C 1
ATOM 975 O O . PHE A 1 118 ? -3.977 13.311 -13.843 1.00 12.17 187 PHE X O 1
ATOM 983 N N . PRO A 1 119 ? -3.112 14.109 -15.779 1.00 12.99 188 PRO X N 1
ATOM 984 C CA . PRO A 1 119 ? -2.749 15.342 -15.060 1.00 13.58 188 PRO X CA 1
ATOM 985 C C . PRO A 1 119 ? -3.948 16.082 -14.447 1.00 13.40 188 PRO X C 1
ATOM 986 O O . PRO A 1 119 ? -3.813 16.680 -13.379 1.00 13.58 188 PRO X O 1
ATOM 990 N N . ARG A 1 120 ? -5.102 16.059 -15.120 1.00 13.06 189 ARG X N 1
ATOM 991 C CA . ARG A 1 120 ? -6.301 16.708 -14.577 1.00 13.11 189 ARG X CA 1
ATOM 992 C C . ARG A 1 120 ? -6.806 15.966 -13.330 1.00 12.61 189 ARG X C 1
ATOM 993 O O . ARG A 1 120 ? -7.251 16.609 -12.377 1.00 12.93 189 ARG X O 1
ATOM 1001 N N . PHE A 1 121 ? -6.728 14.634 -13.338 1.00 12.01 190 PHE X N 1
ATOM 1002 C CA . PHE A 1 121 ? -7.052 13.838 -12.144 1.00 11.79 190 PHE X CA 1
ATOM 1003 C C . PHE A 1 121 ? -6.269 14.334 -10.921 1.00 12.14 190 PHE X C 1
ATOM 1004 O O . PHE A 1 121 ? -6.853 14.611 -9.852 1.00 12.28 190 PHE X O 1
ATOM 1012 N N . LEU A 1 122 ? -4.962 14.487 -11.093 1.00 12.39 191 LEU X N 1
ATOM 1013 C CA . LEU A 1 122 ? -4.082 14.866 -9.974 1.00 12.94 191 LEU X CA 1
ATOM 1014 C C . LEU A 1 122 ? -4.373 16.268 -9.432 1.00 13.54 191 LEU X C 1
ATOM 1015 O O . LEU A 1 122 ? -4.039 16.562 -8.289 1.00 13.89 191 LEU X O 1
ATOM 1020 N N . ASN A 1 123 ? -5.006 17.119 -10.241 1.00 13.84 192 ASN X N 1
ATOM 1021 C CA . ASN A 1 123 ? -5.398 18.457 -9.795 1.00 14.60 192 ASN X CA 1
ATOM 1022 C C . ASN A 1 123 ? -6.851 18.580 -9.346 1.00 14.52 192 ASN X C 1
ATOM 1023 O O . ASN A 1 123 ? -7.296 19.680 -9.005 1.00 15.22 192 ASN X O 1
ATOM 1028 N N . SER A 1 124 ? -7.552 17.451 -9.252 1.00 13.89 193 SER X N 1
ATOM 1029 C CA A SER A 1 124 ? -8.978 17.437 -8.959 0.50 14.02 193 SER X CA 1
ATOM 1030 C CA B SER A 1 124 ? -8.978 17.437 -8.959 0.50 13.98 193 SER X CA 1
ATOM 1031 C C . SER A 1 124 ? -9.261 17.346 -7.474 1.00 14.29 193 SER X C 1
ATOM 1032 O O . SER A 1 124 ? -8.503 16.707 -6.727 1.00 14.11 193 SER X O 1
ATOM 1037 N N . GLN A 1 125 ? -10.367 17.954 -7.053 1.00 14.86 194 GLN X N 1
ATOM 1038 C CA A GLN A 1 125 ? -10.834 17.825 -5.669 0.50 15.31 194 GLN X CA 1
ATOM 1039 C CA B GLN A 1 125 ? -10.814 17.827 -5.671 0.50 15.35 194 GLN X CA 1
ATOM 1040 C C . GLN A 1 125 ? -11.138 16.368 -5.335 1.00 14.97 194 GLN X C 1
ATOM 1041 O O . GLN A 1 125 ? -10.975 15.961 -4.192 1.00 15.17 194 GLN X O 1
ATOM 1052 N N . ILE A 1 126 ? -11.577 15.583 -6.325 1.00 14.54 195 ILE X N 1
ATOM 1053 C CA . ILE A 1 126 ? -11.904 14.178 -6.041 1.00 14.41 195 ILE X CA 1
ATOM 1054 C C . ILE A 1 126 ? -10.643 13.374 -5.677 1.00 14.10 195 ILE X C 1
ATOM 1055 O O . ILE A 1 126 ? -10.697 12.514 -4.797 1.00 14.28 195 ILE X O 1
ATOM 1060 N N . TYR A 1 127 ? -9.518 13.658 -6.331 1.00 13.81 196 TYR X N 1
ATOM 1061 C CA . TYR A 1 127 ? -8.239 13.038 -5.961 1.00 13.81 196 TYR X CA 1
ATOM 1062 C C . TYR A 1 127 ? -7.822 13.391 -4.525 1.00 14.46 196 TYR X C 1
ATOM 1063 O O . TYR A 1 127 ? -7.478 12.511 -3.735 1.00 14.76 196 TYR X O 1
ATOM 1072 N N . LYS A 1 128 ? -7.903 14.673 -4.179 1.00 14.86 197 LYS X N 1
ATOM 1073 C CA . LYS A 1 128 ? -7.662 15.128 -2.808 1.00 15.62 197 LYS X CA 1
ATOM 1074 C C . LYS A 1 128 ? -8.521 14.338 -1.808 1.00 15.77 197 LYS X C 1
ATOM 1075 O O . LYS A 1 128 ? -8.025 13.844 -0.804 1.00 15.96 197 LYS X O 1
ATOM 1081 N N . SER A 1 129 ? -9.802 14.206 -2.130 1.00 15.64 198 SER X N 1
ATOM 1082 C CA . SER A 1 129 ? -10.737 13.508 -1.259 1.00 16.22 198 SER X CA 1
ATOM 1083 C C . SER A 1 129 ? -10.444 12.007 -1.165 1.00 16.06 198 SER X C 1
ATOM 1084 O O . SER A 1 129 ? -10.565 11.430 -0.093 1.00 16.57 198 SER X O 1
ATOM 1087 N N . PHE A 1 130 ? -10.028 11.387 -2.260 1.00 15.46 199 PHE X N 1
ATOM 1088 C CA . PHE A 1 130 ? -9.599 9.981 -2.193 1.00 15.60 199 PHE X CA 1
ATOM 1089 C C . PHE A 1 130 ? -8.450 9.809 -1.211 1.00 16.23 199 PHE X C 1
ATOM 1090 O O . PHE A 1 130 ? -8.512 8.949 -0.342 1.00 16.84 199 PHE X O 1
ATOM 1098 N N . VAL A 1 131 ? -7.415 10.641 -1.335 1.00 16.26 200 VAL X N 1
ATOM 1099 C CA . VAL A 1 131 ? -6.260 10.566 -0.440 1.00 17.19 200 VAL X CA 1
ATOM 1100 C C . VAL A 1 131 ? -6.716 10.741 1.015 1.00 18.50 200 VAL X C 1
ATOM 1101 O O . VAL A 1 131 ? -6.342 9.967 1.892 1.00 19.22 200 VAL X O 1
ATOM 1105 N N . GLU A 1 132 ? -7.537 11.756 1.256 1.00 19.29 201 GLU X N 1
ATOM 1106 C CA . GLU A 1 132 ? -7.970 12.084 2.604 1.00 20.88 201 GLU X CA 1
ATOM 1107 C C . GLU A 1 132 ? -8.967 11.091 3.195 1.00 21.39 201 GLU X C 1
ATOM 1108 O O . GLU A 1 132 ? -9.015 10.941 4.411 1.00 22.13 201 GLU X O 1
ATOM 1114 N N . SER A 1 133 ? -9.711 10.383 2.349 1.00 20.99 202 SER X N 1
ATOM 1115 C CA . SER A 1 133 ? -10.633 9.339 2.817 1.00 22.07 202 SER X CA 1
ATOM 1116 C C . SER A 1 133 ? -9.961 8.083 3.397 1.00 23.19 202 SER X C 1
ATOM 1117 O O . SER A 1 133 ? -10.622 7.316 4.094 1.00 23.90 202 SER X O 1
ATOM 1120 N N . THR A 1 134 ? -8.703 7.833 3.034 1.00 23.60 203 THR X N 1
ATOM 1121 C CA . THR A 1 134 ? -7.972 6.632 3.501 1.00 25.46 203 THR X CA 1
ATOM 1122 C C . THR A 1 134 ? -6.903 6.961 4.559 1.00 27.14 203 THR X C 1
ATOM 1123 O O . THR A 1 134 ? -6.319 6.056 5.161 1.00 28.27 203 THR X O 1
ATOM 1127 N N . ALA A 1 135 ? -6.669 8.249 4.806 1.00 27.90 204 ALA X N 1
ATOM 1128 C CA . ALA A 1 135 ? -5.758 8.686 5.856 1.00 29.63 204 ALA X CA 1
ATOM 1129 C C . ALA A 1 135 ? -6.420 8.500 7.234 1.00 31.86 204 ALA X C 1
ATOM 1130 O O . ALA A 1 135 ? -7.570 8.903 7.428 1.00 32.40 204 ALA X O 1
ATOM 1132 N N . GLY A 1 136 ? -5.700 7.874 8.175 1.00 33.79 205 GLY X N 1
ATOM 1133 C CA . GLY A 1 136 ? -6.212 7.598 9.525 1.00 35.84 205 GLY X CA 1
ATOM 1134 C C . GLY A 1 136 ? -5.964 8.722 10.517 1.00 37.10 205 GLY X C 1
ATOM 1135 O O . GLY A 1 136 ? -6.458 8.672 11.656 1.00 38.57 205 GLY X O 1
ATOM 1136 N N . SER A 1 137 ? -5.178 9.716 10.083 1.00 36.99 206 SER X N 1
ATOM 1137 C CA . SER A 1 137 ? -4.763 10.882 10.879 1.00 38.10 206 SER X CA 1
ATOM 1138 C C . SER A 1 137 ? -5.233 10.915 12.330 1.00 40.28 206 SER X C 1
ATOM 1139 O O . SER A 1 137 ? -4.653 10.253 13.197 1.00 42.60 206 SER X O 1
ATOM 1142 N N . ASN B 1 3 ? 0.174 -16.561 -27.592 1.00 37.67 72 ASN A N 1
ATOM 1143 C CA . ASN B 1 3 ? -0.490 -17.824 -28.057 1.00 36.29 72 ASN A CA 1
ATOM 1144 C C . ASN B 1 3 ? 0.328 -19.037 -27.609 1.00 35.22 72 ASN A C 1
ATOM 1145 O O . ASN B 1 3 ? 1.510 -19.123 -27.939 1.00 36.55 72 ASN A O 1
ATOM 1150 N N . PRO B 1 4 ? -0.284 -19.967 -26.852 1.00 32.95 73 PRO A N 1
ATOM 1151 C CA . PRO B 1 4 ? 0.517 -21.031 -26.238 1.00 31.76 73 PRO A CA 1
ATOM 1152 C C . PRO B 1 4 ? 0.965 -22.141 -27.195 1.00 31.50 73 PRO A C 1
ATOM 1153 O O . PRO B 1 4 ? 0.130 -22.741 -27.889 1.00 31.38 73 PRO A O 1
ATOM 1157 N N . THR B 1 5 ? 2.266 -22.421 -27.191 1.00 31.20 74 THR A N 1
ATOM 1158 C CA . THR B 1 5 ? 2.859 -23.493 -27.991 1.00 31.02 74 THR A CA 1
ATOM 1159 C C . THR B 1 5 ? 2.666 -24.866 -27.340 1.00 29.20 74 THR A C 1
ATOM 1160 O O . THR B 1 5 ? 2.271 -24.968 -26.170 1.00 27.76 74 THR A O 1
ATOM 1164 N N . ALA B 1 6 ? 2.981 -25.920 -28.089 1.00 29.08 75 ALA A N 1
ATOM 1165 C CA . ALA B 1 6 ? 2.880 -27.278 -27.551 1.00 27.92 75 ALA A CA 1
ATOM 1166 C C . ALA B 1 6 ? 3.773 -27.436 -26.317 1.00 27.64 75 ALA A C 1
ATOM 1167 O O . ALA B 1 6 ? 3.369 -28.030 -25.310 1.00 26.52 75 ALA A O 1
ATOM 1169 N N . GLU B 1 7 ? 4.974 -26.876 -26.402 1.00 28.66 76 GLU A N 1
ATOM 1170 C CA . GLU B 1 7 ? 5.921 -26.951 -25.301 1.00 28.79 76 GLU A CA 1
ATOM 1171 C C . GLU B 1 7 ? 5.417 -26.232 -24.044 1.00 27.38 76 GLU A C 1
ATOM 1172 O O . GLU B 1 7 ? 5.585 -26.744 -22.936 1.00 26.53 76 GLU A O 1
ATOM 1178 N N . GLU B 1 8 ? 4.759 -25.082 -24.219 1.00 26.57 77 GLU A N 1
ATOM 1179 C CA . GLU B 1 8 ? 4.139 -24.377 -23.092 1.00 25.46 77 GLU A CA 1
ATOM 1180 C C . GLU B 1 8 ? 3.036 -25.234 -22.454 1.00 23.33 77 GLU A C 1
ATOM 1181 O O . GLU B 1 8 ? 2.993 -25.389 -21.228 1.00 22.45 77 GLU A O 1
ATOM 1187 N N . VAL B 1 9 ? 2.160 -25.810 -23.277 1.00 22.21 78 VAL A N 1
ATOM 1188 C CA . VAL B 1 9 ? 1.061 -26.628 -22.743 1.00 20.70 78 VAL A CA 1
ATOM 1189 C C . VAL B 1 9 ? 1.634 -27.838 -22.002 1.00 20.26 78 VAL A C 1
ATOM 1190 O O . VAL B 1 9 ? 1.149 -28.198 -20.936 1.00 19.41 78 VAL A O 1
ATOM 1194 N N . LEU B 1 10 ? 2.663 -28.458 -22.577 1.00 20.93 79 LEU A N 1
ATOM 1195 C CA . LEU B 1 10 ? 3.362 -29.567 -21.931 1.00 20.94 79 LEU A CA 1
ATOM 1196 C C . LEU B 1 10 ? 4.063 -29.185 -20.631 1.00 21.09 79 LEU A C 1
ATOM 1197 O O . LEU B 1 10 ? 4.052 -29.972 -19.684 1.00 20.63 79 LEU A O 1
ATOM 1202 N N . SER B 1 11 ? 4.664 -27.997 -20.579 1.00 21.65 80 SER A N 1
ATOM 1203 C CA . SER B 1 11 ? 5.354 -27.506 -19.361 1.00 22.12 80 SER A CA 1
ATOM 1204 C C . SER B 1 11 ? 4.440 -27.423 -18.153 1.00 21.11 80 SER A C 1
ATOM 1205 O O . SER B 1 11 ? 4.901 -27.520 -17.018 1.00 21.45 80 SER A O 1
ATOM 1208 N N . TRP B 1 12 ? 3.150 -27.218 -18.392 1.00 20.11 81 TRP A N 1
ATOM 1209 C CA . TRP B 1 12 ? 2.174 -27.159 -17.309 1.00 19.16 81 TRP A CA 1
ATOM 1210 C C . TRP B 1 12 ? 2.082 -28.451 -16.505 1.00 18.89 81 TRP A C 1
ATOM 1211 O O . TRP B 1 12 ? 1.766 -28.402 -15.320 1.00 18.51 81 TRP A O 1
ATOM 1222 N N . SER B 1 13 ? 2.379 -29.591 -17.130 1.00 19.15 82 SER A N 1
ATOM 1223 C CA . SER B 1 13 ? 2.384 -30.861 -16.402 1.00 19.24 82 SER A CA 1
ATOM 1224 C C . SER B 1 13 ? 3.337 -30.899 -15.205 1.00 20.00 82 SER A C 1
ATOM 1225 O O . SER B 1 13 ? 3.093 -31.649 -14.259 1.00 20.22 82 SER A O 1
ATOM 1228 N N . GLN B 1 14 ? 4.405 -30.098 -15.224 1.00 20.79 83 GLN A N 1
ATOM 1229 C CA . GLN B 1 14 ? 5.335 -30.016 -14.103 1.00 21.58 83 GLN A CA 1
ATOM 1230 C C . GLN B 1 14 ? 5.157 -28.753 -13.236 1.00 21.01 83 GLN A C 1
ATOM 1231 O O . GLN B 1 14 ? 5.971 -28.501 -12.358 1.00 21.97 83 GLN A O 1
ATOM 1237 N N . ASN B 1 15 ? 4.111 -27.955 -13.477 1.00 19.40 84 ASN A N 1
ATOM 1238 C CA . ASN B 1 15 ? 3.977 -26.649 -12.818 1.00 19.06 84 ASN A CA 1
ATOM 1239 C C . ASN B 1 15 ? 2.530 -26.116 -12.882 1.00 17.48 84 ASN A C 1
ATOM 1240 O O . ASN B 1 15 ? 2.149 -25.389 -13.799 1.00 17.15 84 ASN A O 1
ATOM 1245 N N . PHE B 1 16 ? 1.728 -26.503 -11.898 1.00 16.51 85 PHE A N 1
ATOM 1246 C CA . PHE B 1 16 ? 0.350 -26.057 -11.774 1.00 15.30 85 PHE A CA 1
ATOM 1247 C C . PHE B 1 16 ? 0.243 -24.531 -11.688 1.00 15.42 85 PHE A C 1
ATOM 1248 O O . PHE B 1 16 ? -0.644 -23.938 -12.304 1.00 14.83 85 PHE A O 1
ATOM 1256 N N . ASP B 1 17 ? 1.144 -23.907 -10.923 1.00 16.37 86 ASP A N 1
ATOM 1257 C CA . ASP B 1 17 ? 1.136 -22.459 -10.743 1.00 16.83 86 ASP A CA 1
ATOM 1258 C C . ASP B 1 17 ? 1.308 -21.747 -12.098 1.00 17.24 86 ASP A C 1
ATOM 1259 O O . ASP B 1 17 ? 0.606 -20.771 -12.380 1.00 16.93 86 ASP A O 1
ATOM 1264 N N . LYS B 1 18 ? 2.226 -22.250 -12.918 1.00 18.06 87 LYS A N 1
ATOM 1265 C CA . LYS B 1 18 ? 2.463 -21.711 -14.261 1.00 18.73 87 LYS A CA 1
ATOM 1266 C C . LYS B 1 18 ? 1.200 -21.794 -15.128 1.00 17.83 87 LYS A C 1
ATOM 1267 O O . LYS B 1 18 ? 0.820 -20.815 -15.782 1.00 18.04 87 LYS A O 1
ATOM 1273 N N . MET B 1 19 ? 0.542 -22.949 -15.111 1.00 17.08 88 MET A N 1
ATOM 1274 C CA . MET B 1 19 ? -0.737 -23.104 -15.810 1.00 16.45 88 MET A CA 1
ATOM 1275 C C . MET B 1 19 ? -1.793 -22.107 -15.311 1.00 16.06 88 MET A C 1
ATOM 1276 O O . MET B 1 19 ? -2.473 -21.479 -16.118 1.00 15.98 88 MET A O 1
ATOM 1281 N N . MET B 1 20 ? -1.911 -21.949 -13.994 1.00 15.98 89 MET A N 1
ATOM 1282 C CA . MET B 1 20 ? -2.944 -21.087 -13.413 1.00 15.71 89 MET A CA 1
ATOM 1283 C C . MET B 1 20 ? -2.684 -19.607 -13.635 1.00 16.56 89 MET A C 1
ATOM 1284 O O . MET B 1 20 ? -3.620 -18.821 -13.545 1.00 16.48 89 MET A O 1
ATOM 1289 N N . LYS B 1 21 ? -1.435 -19.229 -13.894 1.00 17.72 90 LYS A N 1
ATOM 1290 C CA . LYS B 1 21 ? -1.105 -17.846 -14.276 1.00 18.83 90 LYS A CA 1
ATOM 1291 C C . LYS B 1 21 ? -1.460 -17.507 -15.718 1.00 18.92 90 LYS A C 1
ATOM 1292 O O . LYS B 1 21 ? -1.649 -16.327 -16.036 1.00 19.67 90 LYS A O 1
ATOM 1298 N N . ALA B 1 22 ? -1.529 -18.523 -16.574 1.00 18.22 91 ALA A N 1
ATOM 1299 C CA . ALA B 1 22 ? -1.810 -18.348 -18.001 1.00 18.44 91 ALA A CA 1
ATOM 1300 C C . ALA B 1 22 ? -3.323 -18.333 -18.253 1.00 17.43 91 ALA A C 1
ATOM 1301 O O . ALA B 1 22 ? -4.034 -19.256 -17.866 1.00 16.33 91 ALA A O 1
ATOM 1303 N N . PRO B 1 23 ? -3.835 -17.287 -18.924 1.00 17.82 92 PRO A N 1
ATOM 1304 C CA . PRO B 1 23 ? -5.272 -17.312 -19.221 1.00 17.11 92 PRO A CA 1
ATOM 1305 C C . PRO B 1 23 ? -5.708 -18.566 -20.013 1.00 16.44 92 PRO A C 1
ATOM 1306 O O . PRO B 1 23 ? -6.755 -19.120 -19.721 1.00 15.53 92 PRO A O 1
ATOM 1310 N N . ALA B 1 24 ? -4.899 -19.006 -20.968 1.00 16.95 93 ALA A N 1
ATOM 1311 C CA . ALA B 1 24 ? -5.209 -20.224 -21.735 1.00 16.61 93 ALA A CA 1
ATOM 1312 C C . ALA B 1 24 ? -5.159 -21.474 -20.851 1.00 15.49 93 ALA A C 1
ATOM 1313 O O . ALA B 1 24 ? -5.948 -22.396 -21.047 1.00 14.88 93 ALA A O 1
ATOM 1315 N N . GLY B 1 25 ? -4.232 -21.480 -19.890 1.00 15.32 94 GLY A N 1
ATOM 1316 C CA . GLY B 1 25 ? -4.139 -22.571 -18.922 1.00 14.54 94 GLY A CA 1
ATOM 1317 C C . GLY B 1 25 ? -5.411 -22.724 -18.113 1.00 13.68 94 GLY A C 1
ATOM 1318 O O . GLY B 1 25 ? -5.944 -23.842 -17.952 1.00 12.99 94 GLY A O 1
ATOM 1319 N N . ARG B 1 26 ? -5.919 -21.599 -17.613 1.00 13.75 95 ARG A N 1
ATOM 1320 C CA A ARG B 1 26 ? -7.168 -21.595 -16.851 0.20 13.03 95 ARG A CA 1
ATOM 1321 C CA B ARG B 1 26 ? -7.165 -21.616 -16.862 0.80 13.21 95 ARG A CA 1
ATOM 1322 C C . ARG B 1 26 ? -8.363 -22.052 -17.699 1.00 13.01 95 ARG A C 1
ATOM 1323 O O . ARG B 1 26 ? -9.196 -22.827 -17.234 1.00 12.41 95 ARG A O 1
ATOM 1338 N N . ASN B 1 27 ? -8.440 -21.572 -18.941 1.00 13.66 96 ASN A N 1
ATOM 1339 C CA . ASN B 1 27 ? -9.564 -21.927 -19.813 1.00 13.87 96 ASN A CA 1
ATOM 1340 C C . ASN B 1 27 ? -9.539 -23.413 -20.193 1.00 13.71 96 ASN A C 1
ATOM 1341 O O . ASN B 1 27 ? -10.580 -24.059 -20.177 1.00 13.52 96 ASN A O 1
ATOM 1346 N N . LEU B 1 28 ? -8.366 -23.944 -20.494 1.00 13.92 97 LEU A N 1
ATOM 1347 C CA . LEU B 1 28 ? -8.247 -25.374 -20.856 1.00 13.99 97 LEU A CA 1
ATOM 1348 C C . LEU B 1 28 ? -8.555 -26.274 -19.655 1.00 13.37 97 LEU A C 1
ATOM 1349 O O . LEU B 1 28 ? -9.278 -27.274 -19.778 1.00 13.17 97 LEU A O 1
ATOM 1354 N N . PHE B 1 29 ? -8.025 -25.894 -18.499 1.00 13.21 98 PHE A N 1
ATOM 1355 C CA . PHE B 1 29 ? -8.303 -26.624 -17.265 1.00 13.00 98 PHE A CA 1
ATOM 1356 C C . PHE B 1 29 ? -9.802 -26.643 -16.966 1.00 13.10 98 PHE A C 1
ATOM 1357 O O . PHE B 1 29 ? -10.351 -27.690 -16.630 1.00 12.80 98 PHE A O 1
ATOM 1365 N N . ARG B 1 30 ? -10.465 -25.490 -17.127 1.00 13.84 99 ARG A N 1
ATOM 1366 C CA . ARG B 1 30 ? -11.910 -25.375 -16.900 1.00 14.38 99 ARG A CA 1
ATOM 1367 C C . ARG B 1 30 ? -12.695 -26.344 -17.788 1.00 14.44 99 ARG A C 1
ATOM 1368 O O . ARG B 1 30 ? -13.632 -27.002 -17.316 1.00 14.05 99 ARG A O 1
ATOM 1376 N N . GLU B 1 31 ? -12.316 -26.419 -19.067 1.00 14.70 100 GLU A N 1
ATOM 1377 C CA . GLU B 1 31 ? -12.969 -27.344 -20.001 1.00 15.21 100 GLU A CA 1
ATOM 1378 C C . GLU B 1 31 ? -12.846 -28.775 -19.484 1.00 14.42 100 GLU A C 1
ATOM 1379 O O . GLU B 1 31 ? -13.835 -29.504 -19.446 1.00 14.69 100 GLU A O 1
ATOM 1385 N N . PHE B 1 32 ? -11.656 -29.151 -19.030 1.00 13.50 101 PHE A N 1
ATOM 1386 C CA . PHE B 1 32 ? -11.489 -30.470 -18.424 1.00 13.12 101 PHE A CA 1
ATOM 1387 C C . PHE B 1 32 ? -12.351 -30.677 -17.171 1.00 12.69 101 PHE A C 1
ATOM 1388 O O . PHE B 1 32 ? -13.006 -31.732 -17.011 1.00 12.77 101 PHE A O 1
ATOM 1396 N N . LEU B 1 33 ? -12.324 -29.704 -16.257 1.00 12.15 102 LEU A N 1
ATOM 1397 C CA . LEU B 1 33 ? -13.051 -29.869 -15.001 1.00 11.97 102 LEU A CA 1
ATOM 1398 C C . LEU B 1 33 ? -14.534 -30.100 -15.203 1.00 12.41 102 LEU A C 1
ATOM 1399 O O . LEU B 1 33 ? -15.151 -30.899 -14.486 1.00 12.57 102 LEU A O 1
ATOM 1404 N N . ARG B 1 34 ? -15.114 -29.440 -16.203 1.00 12.86 103 ARG A N 1
ATOM 1405 C CA . ARG B 1 34 ? -16.518 -29.651 -16.503 1.00 13.67 103 ARG A CA 1
ATOM 1406 C C . ARG B 1 34 ? -16.815 -31.102 -16.945 1.00 14.15 103 ARG A C 1
ATOM 1407 O O . ARG B 1 34 ? -17.890 -31.634 -16.662 1.00 14.66 103 ARG A O 1
ATOM 1415 N N . THR B 1 35 ? -15.850 -31.748 -17.593 1.00 14.06 104 THR A N 1
ATOM 1416 C CA . THR B 1 35 ? -16.022 -33.154 -18.010 1.00 14.68 104 THR A CA 1
ATOM 1417 C C . THR B 1 35 ? -16.107 -34.118 -16.826 1.00 14.90 104 THR A C 1
ATOM 1418 O O . THR B 1 35 ? -16.694 -35.192 -16.952 1.00 15.67 104 THR A O 1
ATOM 1422 N N . GLU B 1 36 ? -15.504 -33.742 -15.706 1.00 14.47 105 GLU A N 1
ATOM 1423 C CA . GLU B 1 36 ? -15.597 -34.528 -14.460 1.00 14.92 105 GLU A CA 1
ATOM 1424 C C . GLU B 1 36 ? -16.476 -33.880 -13.379 1.00 15.01 105 GLU A C 1
ATOM 1425 O O . GLU B 1 36 ? -16.504 -34.335 -12.236 1.00 15.17 105 GLU A O 1
ATOM 1431 N N . TYR B 1 37 ? -17.205 -32.831 -13.761 1.00 15.06 106 TYR A N 1
ATOM 1432 C CA . TYR B 1 37 ? -18.159 -32.136 -12.907 1.00 15.32 106 TYR A CA 1
ATOM 1433 C C . TYR B 1 37 ? -17.550 -31.583 -11.625 1.00 14.42 106 TYR A C 1
ATOM 1434 O O . TYR B 1 37 ? -18.188 -31.621 -10.577 1.00 14.42 106 TYR A O 1
ATOM 1443 N N . SER B 1 38 ? -16.329 -31.063 -11.725 1.00 13.58 107 SER A N 1
ATOM 1444 C CA . SER B 1 38 ? -15.697 -30.368 -10.598 1.00 13.03 107 SER A CA 1
ATOM 1445 C C . SER B 1 38 ? -15.331 -28.925 -10.917 1.00 12.40 107 SER A C 1
ATOM 1446 O O . SER B 1 38 ? -14.521 -28.321 -10.212 1.00 11.99 107 SER A O 1
ATOM 1449 N N . GLU B 1 39 ? -15.952 -28.374 -11.951 1.00 12.41 108 GLU A N 1
ATOM 1450 C CA . GLU B 1 39 ? -15.635 -27.018 -12.409 1.00 12.17 108 GLU A CA 1
ATOM 1451 C C . GLU B 1 39 ? -16.026 -25.939 -11.392 1.00 11.74 108 GLU A C 1
ATOM 1452 O O . GLU B 1 39 ? -15.463 -24.853 -11.411 1.00 11.38 108 GLU A O 1
ATOM 1458 N N . GLU B 1 40 ? -16.968 -26.248 -10.493 1.00 11.65 109 GLU A N 1
ATOM 1459 C CA . GLU B 1 40 ? -17.324 -25.293 -9.422 1.00 11.38 109 GLU A CA 1
ATOM 1460 C C . GLU B 1 40 ? -16.124 -24.792 -8.620 1.00 10.82 109 GLU A C 1
ATOM 1461 O O . GLU B 1 40 ? -16.114 -23.653 -8.160 1.00 10.61 109 GLU A O 1
ATOM 1467 N N . ASN B 1 41 ? -15.119 -25.638 -8.446 1.00 10.67 110 ASN A N 1
ATOM 1468 C CA . ASN B 1 41 ? -13.905 -25.251 -7.724 1.00 10.51 110 ASN A CA 1
ATOM 1469 C C . ASN B 1 41 ? -13.194 -24.095 -8.412 1.00 10.32 110 ASN A C 1
ATOM 1470 O O . ASN B 1 41 ? -12.816 -23.133 -7.765 1.00 10.32 110 ASN A O 1
ATOM 1475 N N . LEU B 1 42 ? -13.039 -24.191 -9.723 1.00 10.39 111 LEU A N 1
ATOM 1476 C CA . LEU B 1 42 ? -12.379 -23.136 -10.492 1.00 10.48 111 LEU A CA 1
ATOM 1477 C C . LEU B 1 42 ? -13.269 -21.901 -10.629 1.00 10.52 111 LEU A C 1
ATOM 1478 O O . LEU B 1 42 ? -12.773 -20.783 -10.517 1.00 10.63 111 LEU A O 1
ATOM 1483 N N . LEU B 1 43 ? -14.565 -22.097 -10.873 1.00 10.65 112 LEU A N 1
ATOM 1484 C CA . LEU B 1 43 ? -15.504 -20.985 -10.969 1.00 10.94 112 LEU A CA 1
ATOM 1485 C C . LEU B 1 43 ? -15.470 -20.157 -9.679 1.00 10.74 112 LEU A C 1
ATOM 1486 O O . LEU B 1 43 ? -15.398 -18.920 -9.737 1.00 11.00 112 LEU A O 1
ATOM 1491 N N . PHE B 1 44 ? -15.506 -20.841 -8.534 1.00 10.53 113 PHE A N 1
ATOM 1492 C CA . PHE B 1 44 ? -15.385 -20.186 -7.233 1.00 10.58 113 PHE A CA 1
ATOM 1493 C C . PHE B 1 44 ? -14.079 -19.419 -7.106 1.00 10.76 113 PHE A C 1
ATOM 1494 O O . PHE B 1 44 ? -14.070 -18.245 -6.722 1.00 11.02 113 PHE A O 1
ATOM 1502 N N . TRP B 1 45 ? -12.980 -20.086 -7.446 1.00 10.95 114 TRP A N 1
ATOM 1503 C CA . TRP B 1 45 ? -11.659 -19.513 -7.318 1.00 11.48 114 TRP A CA 1
ATOM 1504 C C . TRP B 1 45 ? -11.563 -18.225 -8.159 1.00 11.87 114 TRP A C 1
ATOM 1505 O O . TRP B 1 45 ? -11.089 -17.193 -7.677 1.00 12.18 114 TRP A O 1
ATOM 1516 N N . LEU B 1 46 ? -12.069 -18.279 -9.384 1.00 11.95 115 LEU A N 1
ATOM 1517 C CA . LEU B 1 46 ? -12.074 -17.109 -10.262 1.00 12.63 115 LEU A CA 1
ATOM 1518 C C . LEU B 1 46 ? -12.964 -15.985 -9.732 1.00 12.78 115 LEU A C 1
ATOM 1519 O O . LEU B 1 46 ? -12.606 -14.807 -9.835 1.00 13.33 115 LEU A O 1
ATOM 1524 N N . ALA B 1 47 ? -14.133 -16.340 -9.205 1.00 12.45 116 ALA A N 1
ATOM 1525 C CA . ALA B 1 47 ? -15.032 -15.333 -8.643 1.00 12.74 116 ALA A CA 1
ATOM 1526 C C . ALA B 1 47 ? -14.345 -14.623 -7.490 1.00 12.99 116 ALA A C 1
ATOM 1527 O O . ALA B 1 47 ? -14.478 -13.399 -7.345 1.00 13.37 116 ALA A O 1
ATOM 1529 N N . CYS B 1 48 ? -13.598 -15.369 -6.683 1.00 12.82 117 CYS A N 1
ATOM 1530 C CA . CYS B 1 48 ? -12.864 -14.776 -5.560 1.00 13.38 117 CYS A CA 1
ATOM 1531 C C . CYS B 1 48 ? -11.751 -13.852 -6.035 1.00 14.23 117 CYS A C 1
ATOM 1532 O O . CYS B 1 48 ? -11.516 -12.822 -5.433 1.00 14.70 117 CYS A O 1
ATOM 1535 N N . GLU B 1 49 ? -11.070 -14.221 -7.120 1.00 14.65 118 GLU A N 1
ATOM 1536 C CA . GLU B 1 49 ? -10.041 -13.353 -7.704 1.00 15.75 118 GLU A CA 1
ATOM 1537 C C . GLU B 1 49 ? -10.644 -12.029 -8.149 1.00 16.12 118 GLU A C 1
ATOM 1538 O O . GLU B 1 49 ? -10.033 -10.971 -7.982 1.00 17.03 118 GLU A O 1
ATOM 1544 N N . ASP B 1 50 ? -11.842 -12.088 -8.724 1.00 15.68 119 ASP A N 1
ATOM 1545 C CA . ASP B 1 50 ? -12.550 -10.896 -9.190 1.00 16.30 119 ASP A CA 1
ATOM 1546 C C . ASP B 1 50 ? -12.989 -10.013 -8.024 1.00 16.29 119 ASP A C 1
ATOM 1547 O O . ASP B 1 50 ? -12.860 -8.790 -8.086 1.00 17.08 119 ASP A O 1
ATOM 1552 N N . LEU B 1 51 ? -13.486 -10.633 -6.949 1.00 15.54 120 LEU A N 1
ATOM 1553 C CA . LEU B 1 51 ? -13.957 -9.862 -5.787 1.00 15.70 120 LEU A CA 1
ATOM 1554 C C . LEU B 1 51 ? -12.844 -9.028 -5.162 1.00 16.58 120 LEU A C 1
ATOM 1555 O O . LEU B 1 51 ? -13.074 -7.871 -4.765 1.00 16.95 120 LEU A O 1
ATOM 1560 N N . LYS B 1 52 ? -11.651 -9.610 -5.085 1.00 16.93 121 LYS A N 1
ATOM 1561 C CA . LYS B 1 52 ? -10.496 -8.968 -4.448 1.00 18.26 121 LYS A CA 1
ATOM 1562 C C . LYS B 1 52 ? -10.094 -7.657 -5.079 1.00 18.98 121 LYS A C 1
ATOM 1563 O O . LYS B 1 52 ? -9.438 -6.853 -4.427 1.00 20.04 121 LYS A O 1
ATOM 1569 N N . LYS B 1 53 ? -10.484 -7.454 -6.331 1.00 18.65 122 LYS A N 1
ATOM 1570 C CA . LYS B 1 53 ? -10.191 -6.236 -7.054 1.00 19.70 122 LYS A CA 1
ATOM 1571 C C . LYS B 1 53 ? -11.196 -5.104 -6.830 1.00 19.53 122 LYS A C 1
ATOM 1572 O O . LYS B 1 53 ? -11.037 -4.039 -7.426 1.00 20.79 122 LYS A O 1
ATOM 1578 N N . GLU B 1 54 ? -12.213 -5.316 -5.985 1.00 18.07 123 GLU A N 1
ATOM 1579 C CA . GLU B 1 54 ? -13.253 -4.290 -5.763 1.00 18.12 123 GLU A CA 1
ATOM 1580 C C . GLU B 1 54 ? -13.033 -3.541 -4.464 1.00 18.05 123 GLU A C 1
ATOM 1581 O O . GLU B 1 54 ? -12.568 -4.107 -3.473 1.00 17.48 123 GLU A O 1
ATOM 1587 N N . GLN B 1 55 ? -13.368 -2.256 -4.492 1.00 18.58 124 GLN A N 1
ATOM 1588 C CA . GLN B 1 55 ? -13.446 -1.432 -3.289 1.00 18.80 124 GLN A CA 1
ATOM 1589 C C . GLN B 1 55 ? -14.824 -0.825 -3.024 1.00 18.68 124 GLN A C 1
ATOM 1590 O O . GLN B 1 55 ? -15.076 -0.396 -1.898 1.00 18.73 124 GLN A O 1
ATOM 1596 N N . ASN B 1 56 ? -15.704 -0.772 -4.027 1.00 18.51 125 ASN A N 1
ATOM 1597 C CA . ASN B 1 56 ? -17.040 -0.178 -3.887 1.00 18.70 125 ASN A CA 1
ATOM 1598 C C . ASN B 1 56 ? -17.907 -1.087 -2.993 1.00 17.42 125 ASN A C 1
ATOM 1599 O O . ASN B 1 56 ? -18.073 -2.269 -3.281 1.00 16.30 125 ASN A O 1
ATOM 1604 N N . LYS B 1 57 ? -18.461 -0.519 -1.920 1.00 17.63 126 LYS A N 1
ATOM 1605 C CA . LYS B 1 57 ? -19.131 -1.339 -0.879 1.00 16.68 126 LYS A CA 1
ATOM 1606 C C . LYS B 1 57 ? -20.336 -2.108 -1.435 1.00 16.15 126 LYS A C 1
ATOM 1607 O O . LYS B 1 57 ? -20.524 -3.278 -1.119 1.00 15.11 126 LYS A O 1
ATOM 1613 N N . LYS B 1 58 ? -21.155 -1.449 -2.259 1.00 17.01 127 LYS A N 1
ATOM 1614 C CA . LYS B 1 58 ? -22.300 -2.124 -2.863 1.00 16.85 127 LYS A CA 1
ATOM 1615 C C . LYS B 1 58 ? -21.853 -3.281 -3.768 1.00 16.07 127 LYS A C 1
ATOM 1616 O O . LYS B 1 58 ? -22.477 -4.345 -3.773 1.00 15.36 127 LYS A O 1
ATOM 1622 N N . VAL B 1 59 ? -20.792 -3.068 -4.539 1.00 16.30 128 VAL A N 1
ATOM 1623 C CA . VAL B 1 59 ? -20.302 -4.118 -5.447 1.00 15.74 128 VAL A CA 1
ATOM 1624 C C . VAL B 1 5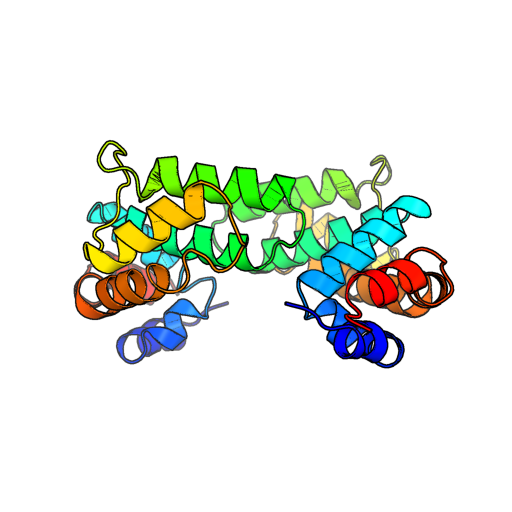9 ? -19.758 -5.274 -4.610 1.00 14.60 128 VAL A C 1
ATOM 1625 O O . VAL B 1 59 ? -20.023 -6.443 -4.910 1.00 13.84 128 VAL A O 1
ATOM 1629 N N . ILE B 1 60 ? -19.022 -4.956 -3.544 1.00 14.62 129 ILE A N 1
ATOM 1630 C CA . ILE B 1 60 ? -18.489 -5.983 -2.636 1.00 13.89 129 ILE A CA 1
ATOM 1631 C C . ILE B 1 60 ? -19.623 -6.792 -2.016 1.00 13.45 129 ILE A C 1
ATOM 1632 O O . ILE B 1 60 ? -19.583 -8.021 -2.011 1.00 12.75 129 ILE A O 1
ATOM 1637 N N . GLU B 1 61 ? -20.629 -6.099 -1.494 1.00 14.08 130 GLU A N 1
ATOM 1638 C CA . GLU B 1 61 ? -21.787 -6.774 -0.905 1.00 13.97 130 GLU A CA 1
ATOM 1639 C C . GLU B 1 61 ? -22.443 -7.708 -1.917 1.00 13.95 130 GLU A C 1
ATOM 1640 O O . GLU B 1 61 ? -22.699 -8.855 -1.608 1.00 13.41 130 GLU A O 1
ATOM 1646 N N . GLU B 1 62 ? -22.718 -7.199 -3.110 1.00 14.82 131 GLU A N 1
ATOM 1647 C CA . GLU B 1 62 ? -23.453 -7.986 -4.093 1.00 15.16 131 GLU A CA 1
ATOM 1648 C C . GLU B 1 62 ? -22.622 -9.171 -4.576 1.00 14.33 131 GLU A C 1
ATOM 1649 O O . GLU B 1 62 ? -23.139 -10.297 -4.675 1.00 13.97 131 GLU A O 1
ATOM 1655 N N . LYS B 1 63 ? -21.343 -8.944 -4.858 1.00 14.09 132 LYS A N 1
ATOM 1656 C CA . LYS B 1 63 ? -20.485 -10.040 -5.344 1.00 13.55 132 LYS A CA 1
ATOM 1657 C C . LYS B 1 63 ? -20.186 -11.063 -4.244 1.00 12.86 132 LYS A C 1
ATOM 1658 O O . LYS B 1 63 ? -20.174 -12.276 -4.502 1.00 12.36 132 LYS A O 1
ATOM 1664 N N . ALA B 1 64 ? -19.945 -10.586 -3.022 1.00 13.08 133 ALA A N 1
ATOM 1665 C CA . ALA B 1 64 ? -19.697 -11.496 -1.893 1.00 12.86 133 ALA A CA 1
ATOM 1666 C C . ALA B 1 64 ? -20.912 -12.381 -1.604 1.00 13.10 133 ALA A C 1
ATOM 1667 O O . ALA B 1 64 ? -20.761 -13.587 -1.311 1.00 12.39 133 ALA A O 1
ATOM 1669 N N . ARG B 1 65 ? -22.107 -11.798 -1.648 1.00 14.08 134 ARG A N 1
ATOM 1670 C CA . ARG B 1 65 ? -23.341 -12.566 -1.424 1.00 14.90 134 ARG A CA 1
ATOM 1671 C C . ARG B 1 65 ? -23.635 -13.533 -2.568 1.00 14.91 134 ARG A C 1
ATOM 1672 O O . ARG B 1 65 ? -24.120 -14.632 -2.328 1.00 14.51 134 ARG A O 1
ATOM 1680 N N . MET B 1 66 ? -23.322 -13.134 -3.795 1.00 15.31 135 MET A N 1
ATOM 1681 C CA . MET B 1 66 ? -23.483 -14.032 -4.927 1.00 15.81 135 MET A CA 1
ATOM 1682 C C . MET B 1 66 ? -22.572 -15.240 -4.820 1.00 14.26 135 MET A C 1
ATOM 1683 O O . MET B 1 66 ? -23.008 -16.382 -5.086 1.00 14.09 135 MET A O 1
ATOM 1688 N N . ILE B 1 67 ? -21.321 -14.994 -4.452 1.00 13.01 136 ILE A N 1
ATOM 1689 C CA . ILE B 1 67 ? -20.353 -16.057 -4.210 1.00 12.07 136 ILE A CA 1
ATOM 1690 C C . ILE B 1 67 ? -20.878 -17.008 -3.127 1.00 11.72 136 ILE A C 1
ATOM 1691 O O . ILE B 1 67 ? -20.809 -18.225 -3.262 1.00 11.42 136 ILE A O 1
ATOM 1696 N N . TYR B 1 68 ? -21.393 -16.444 -2.041 1.00 11.63 137 TYR A N 1
ATOM 1697 C CA . TYR B 1 68 ? -21.903 -17.278 -0.952 1.00 11.68 137 TYR A CA 1
ATOM 1698 C C . TYR B 1 68 ? -23.052 -18.166 -1.444 1.00 12.07 137 TYR A C 1
ATOM 1699 O O . TYR B 1 68 ? -23.089 -19.384 -1.204 1.00 12.00 137 TYR A O 1
ATOM 1708 N N . GLU B 1 69 ? -23.986 -17.535 -2.146 1.00 12.54 138 GLU A N 1
ATOM 1709 C CA . GLU B 1 69 ? -25.176 -18.213 -2.621 1.00 13.33 138 GLU A CA 1
ATOM 1710 C C . GLU B 1 69 ? -24.878 -19.260 -3.684 1.00 13.43 138 GLU A C 1
ATOM 1711 O O . GLU B 1 69 ? -25.579 -20.255 -3.755 1.00 13.87 138 GLU A O 1
ATOM 1717 N N . ASP B 1 70 ? -23.853 -19.027 -4.500 1.00 13.26 139 ASP A N 1
ATOM 1718 C CA . ASP B 1 70 ? -23.488 -19.992 -5.552 1.00 13.52 139 ASP A CA 1
ATOM 1719 C C . ASP B 1 70 ? -22.584 -21.119 -5.080 1.00 12.88 139 ASP A C 1
ATOM 1720 O O . ASP B 1 70 ? -22.725 -22.238 -5.556 1.00 13.10 139 ASP A O 1
ATOM 1725 N N . TYR B 1 71 ? -21.649 -20.828 -4.186 1.00 12.21 140 TYR A N 1
ATOM 1726 C CA . TYR B 1 71 ? -20.547 -21.763 -3.879 1.00 11.77 140 TYR A CA 1
ATOM 1727 C C . TYR B 1 71 ? -20.349 -22.132 -2.420 1.00 11.65 140 TYR A C 1
ATOM 1728 O O . TYR B 1 71 ? -19.628 -23.093 -2.146 1.00 11.75 140 TYR A O 1
ATOM 1737 N N . ILE B 1 72 ? -20.946 -21.394 -1.481 1.00 11.51 141 ILE A N 1
ATOM 1738 C CA . ILE B 1 72 ? -20.689 -21.637 -0.046 1.00 11.59 141 ILE A CA 1
ATOM 1739 C C . ILE B 1 72 ? -21.895 -22.249 0.661 1.00 12.14 141 ILE A C 1
ATOM 1740 O O . ILE B 1 72 ? -21.720 -23.201 1.439 1.00 12.52 141 ILE A O 1
ATOM 1745 N N . SER B 1 73 ? -23.102 -21.724 0.426 1.00 12.24 142 SER A N 1
ATOM 1746 C CA . SER B 1 73 ? -24.291 -22.246 1.078 1.00 13.00 142 SER A CA 1
ATOM 1747 C C . SER B 1 73 ? -24.331 -23.772 0.951 1.00 13.42 142 SER A C 1
ATOM 1748 O O . SER B 1 73 ? -24.120 -24.293 -0.142 1.00 13.07 142 SER A O 1
ATOM 1751 N N . ILE B 1 74 ? -24.649 -24.463 2.043 1.00 14.26 143 ILE A N 1
ATOM 1752 C CA . ILE B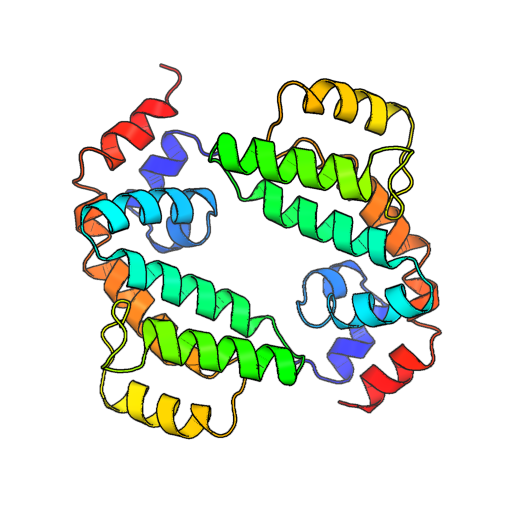 1 74 ? -24.783 -25.928 1.961 1.00 15.07 143 ILE A CA 1
ATOM 1753 C C . ILE B 1 74 ? -25.940 -26.390 1.067 1.00 15.85 143 ILE A C 1
ATOM 1754 O O . ILE B 1 74 ? -26.001 -27.583 0.724 1.00 16.25 143 ILE A O 1
ATOM 1759 N N . LEU B 1 75 ? -26.840 -25.475 0.685 1.00 16.14 144 LEU A N 1
ATOM 1760 C CA . LEU B 1 75 ? -27.893 -25.781 -0.297 1.00 17.13 144 LEU A CA 1
ATOM 1761 C C . LEU B 1 75 ? -27.564 -25.447 -1.752 1.00 16.81 144 LEU A C 1
ATOM 1762 O O . LEU B 1 75 ? -28.365 -25.767 -2.621 1.00 17.49 144 LEU A O 1
ATOM 1767 N N . SER B 1 76 ? -26.433 -24.819 -2.032 1.00 16.05 145 SER A N 1
ATOM 1768 C CA A SER B 1 76 ? -26.106 -24.475 -3.428 0.50 15.79 145 SER A CA 1
ATOM 1769 C CA B SER B 1 76 ? -26.088 -24.461 -3.422 0.50 15.77 145 SER A CA 1
ATOM 1770 C C . SER B 1 76 ? -25.691 -25.703 -4.252 1.00 16.08 145 SER A C 1
ATOM 1771 O O . SER B 1 76 ? -24.894 -26.510 -3.801 1.00 15.91 145 SER A O 1
ATOM 1776 N N . PRO B 1 77 ? -26.232 -25.852 -5.492 1.00 17.02 146 PRO A N 1
ATOM 1777 C CA . PRO B 1 77 ? -25.705 -26.954 -6.309 1.00 17.22 146 PRO A CA 1
ATOM 1778 C C . PRO B 1 77 ? -24.227 -26.830 -6.700 1.00 16.25 146 PRO A C 1
ATOM 1779 O O . PRO B 1 77 ? -23.602 -27.872 -6.961 1.00 16.57 146 PRO A O 1
ATOM 1783 N N . LYS B 1 78 ? -23.671 -25.609 -6.743 1.00 15.42 147 LYS A N 1
ATOM 1784 C CA . LYS B 1 78 ? -22.241 -25.421 -7.052 1.00 14.49 147 LYS A CA 1
ATOM 1785 C C . LYS B 1 78 ? -21.371 -25.258 -5.797 1.00 13.42 147 LYS A C 1
ATOM 1786 O O . LYS B 1 78 ? -20.253 -24.755 -5.865 1.00 12.57 147 LYS A O 1
ATOM 1792 N N . GLU B 1 79 ? -21.877 -25.739 -4.662 1.00 13.34 148 GLU A N 1
ATOM 1793 C CA . GLU B 1 79 ? -21.134 -25.706 -3.409 1.00 12.84 148 GLU A CA 1
ATOM 1794 C C . GLU B 1 79 ? -19.734 -26.299 -3.573 1.00 12.33 148 GLU A C 1
ATOM 1795 O O . GLU B 1 79 ? -19.570 -27.325 -4.265 1.00 12.42 148 GLU A O 1
ATOM 1801 N N . VAL B 1 80 ? -18.757 -25.670 -2.920 1.00 11.80 149 VAL A N 1
ATOM 1802 C CA . VAL B 1 80 ? -17.392 -26.168 -2.851 1.00 11.64 149 VAL A CA 1
ATOM 1803 C C . VAL B 1 80 ? -17.105 -26.700 -1.444 1.00 12.25 149 VAL A C 1
ATOM 1804 O O . VAL B 1 80 ? -17.714 -26.269 -0.455 1.00 12.44 149 VAL A O 1
ATOM 1808 N N . SER B 1 81 ? -16.172 -27.639 -1.379 1.00 12.59 150 SER A N 1
ATOM 1809 C CA . SER B 1 81 ? -15.880 -28.385 -0.166 1.00 13.49 150 SER A CA 1
ATOM 1810 C C . SER B 1 81 ? -14.878 -27.620 0.707 1.00 13.64 150 SER A C 1
ATOM 1811 O O . SER B 1 81 ? -13.739 -27.415 0.301 1.00 13.41 150 SER A O 1
ATOM 1814 N N . LEU B 1 82 ? -15.305 -27.200 1.899 1.00 14.29 151 LEU A N 1
ATOM 1815 C CA . LEU B 1 82 ? -14.472 -26.381 2.804 1.00 14.77 151 LEU A CA 1
ATOM 1816 C C . LEU B 1 82 ? -14.529 -26.868 4.233 1.00 16.13 151 LEU A C 1
ATOM 1817 O O . LEU B 1 82 ? -15.568 -27.316 4.689 1.00 16.55 151 LEU A O 1
ATOM 1822 N N . ASP B 1 83 ? -13.410 -26.732 4.944 1.00 17.24 152 ASP A N 1
ATOM 1823 C CA . ASP B 1 83 ? -13.310 -27.096 6.359 1.00 18.88 152 ASP A CA 1
ATOM 1824 C C . ASP B 1 83 ? -14.250 -26.207 7.195 1.00 18.75 152 ASP A C 1
ATOM 1825 O O . ASP B 1 83 ? -14.525 -25.048 6.854 1.00 17.61 152 ASP A O 1
ATOM 1830 N N . SER B 1 84 ? -14.737 -26.753 8.302 1.00 19.75 153 SER A N 1
ATOM 1831 C CA . SER B 1 84 ? -15.735 -26.052 9.116 1.00 20.04 153 SER A CA 1
ATOM 1832 C C . SER B 1 84 ? -15.244 -24.704 9.674 1.00 19.92 153 SER A C 1
ATOM 1833 O O . SER B 1 84 ? -16.042 -23.772 9.821 1.00 19.41 153 SER A O 1
ATOM 1836 N N . ARG B 1 85 ? -13.952 -24.619 9.994 1.00 20.54 154 ARG A N 1
ATOM 1837 C CA . ARG B 1 85 ? -13.358 -23.388 10.546 1.00 20.82 154 ARG A CA 1
ATOM 1838 C C . ARG B 1 85 ? -13.408 -22.267 9.497 1.00 19.14 154 ARG A C 1
ATOM 1839 O O . ARG B 1 85 ? -13.730 -21.114 9.803 1.00 18.63 154 ARG A O 1
ATOM 1847 N N . VAL B 1 86 ? -13.085 -22.628 8.260 1.00 18.04 155 VAL A N 1
ATOM 1848 C CA . VAL B 1 86 ? -13.098 -21.669 7.171 1.00 16.89 155 VAL A CA 1
ATOM 1849 C C . VAL B 1 86 ? -14.527 -21.163 6.939 1.00 16.20 155 VAL A C 1
ATOM 1850 O O . VAL B 1 86 ? -14.738 -19.968 6.752 1.00 15.49 155 VAL A O 1
ATOM 1854 N N . ARG B 1 87 ? -15.494 -22.082 6.954 1.00 16.30 156 ARG A N 1
ATOM 1855 C CA . ARG B 1 87 ? -16.895 -21.748 6.723 1.00 16.12 156 ARG A CA 1
ATOM 1856 C C . ARG B 1 87 ? -17.446 -20.859 7.834 1.00 16.45 156 ARG A C 1
ATOM 1857 O O . ARG B 1 87 ? -18.198 -19.920 7.568 1.00 15.75 156 ARG A O 1
ATOM 1865 N N . GLU B 1 88 ? -17.078 -21.162 9.078 1.00 17.39 157 GLU A N 1
ATOM 1866 C CA . GLU B 1 88 ? -17.527 -20.367 10.223 1.00 18.15 157 GLU A CA 1
ATOM 1867 C C . GLU B 1 88 ? -17.141 -18.886 10.084 1.00 17.43 157 GLU A C 1
ATOM 1868 O O . GLU B 1 88 ? -17.959 -17.989 10.329 1.00 17.14 157 GLU A O 1
ATOM 1874 N N . VAL B 1 89 ? -15.899 -18.650 9.667 1.00 16.99 158 VAL A N 1
ATOM 1875 C CA . VAL B 1 89 ? -15.397 -17.274 9.529 1.00 16.70 158 VAL A CA 1
ATOM 1876 C C . VAL B 1 89 ? -16.114 -16.606 8.346 1.00 15.57 158 VAL A C 1
ATOM 1877 O O . VAL B 1 89 ? -16.543 -15.459 8.436 1.00 15.49 158 VAL A O 1
ATOM 1881 N N . ILE B 1 90 ? -16.284 -17.344 7.245 1.00 14.84 159 ILE A N 1
ATOM 1882 C CA . ILE B 1 90 ? -17.072 -16.828 6.127 1.00 14.13 159 ILE A CA 1
ATOM 1883 C C . ILE B 1 90 ? -18.485 -16.403 6.568 1.00 14.43 159 ILE A C 1
ATOM 1884 O O . ILE B 1 90 ? -18.946 -15.332 6.197 1.00 14.21 159 ILE A O 1
ATOM 1889 N N . ASN B 1 91 ? -19.170 -17.254 7.329 1.00 15.08 160 ASN A N 1
ATOM 1890 C CA . ASN B 1 91 ? -20.547 -16.970 7.728 1.00 15.69 160 ASN A CA 1
ATOM 1891 C C . ASN B 1 91 ? -20.633 -15.682 8.531 1.00 16.54 160 ASN A C 1
ATOM 1892 O O . ASN B 1 91 ? -21.567 -14.913 8.352 1.00 16.54 160 ASN A O 1
ATOM 1897 N N . ARG B 1 92 ? -19.673 -15.448 9.426 1.00 17.71 161 ARG A N 1
ATOM 1898 C CA . ARG B 1 92 ? -19.646 -14.170 10.172 1.00 18.85 161 ARG A CA 1
ATOM 1899 C C . ARG B 1 92 ? -19.385 -13.003 9.223 1.00 18.32 161 ARG A C 1
ATOM 1900 O O . ARG B 1 92 ? -20.043 -11.960 9.323 1.00 18.62 161 ARG A O 1
ATOM 1908 N N . ASN B 1 93 ? -18.425 -13.172 8.316 1.00 17.79 162 ASN A N 1
ATOM 1909 C CA . ASN B 1 93 ? -18.095 -12.109 7.350 1.00 17.71 162 ASN A CA 1
ATOM 1910 C C . ASN B 1 93 ? -19.221 -11.801 6.360 1.00 17.46 162 ASN A C 1
ATOM 1911 O O . ASN B 1 93 ? -19.273 -10.681 5.839 1.00 17.54 162 ASN A O 1
ATOM 1916 N N . LEU B 1 94 ? -20.101 -12.770 6.093 1.00 17.47 163 LEU A N 1
ATOM 1917 C CA . LEU B 1 94 ? -21.244 -12.579 5.200 1.00 17.60 163 LEU A CA 1
ATOM 1918 C C . LEU B 1 94 ? -22.165 -11.458 5.682 1.00 18.36 163 LEU A C 1
ATOM 1919 O O . LEU B 1 94 ? -22.804 -10.771 4.870 1.00 18.78 163 LEU A O 1
ATOM 1924 N N . LEU B 1 95 ? -22.216 -11.261 6.989 1.00 19.11 164 LEU A N 1
ATOM 1925 C CA . LEU B 1 95 ? -23.080 -10.257 7.582 1.00 19.85 164 LEU A CA 1
ATOM 1926 C C . LEU B 1 95 ? -22.475 -8.842 7.474 1.00 20.05 164 LEU A C 1
ATOM 1927 O O . LEU B 1 95 ? -23.195 -7.883 7.663 1.00 21.12 164 LEU A O 1
ATOM 1932 N N . ASP B 1 96 ? -21.170 -8.738 7.180 1.00 19.66 165 ASP A N 1
ATOM 1933 C CA . ASP B 1 96 ? -20.451 -7.474 6.987 1.00 19.54 165 ASP A CA 1
ATOM 1934 C C . ASP B 1 96 ? -19.292 -7.657 5.961 1.00 18.58 165 ASP A C 1
ATOM 1935 O O . ASP B 1 96 ? -18.112 -7.645 6.312 1.00 18.64 165 ASP A O 1
ATOM 1940 N N . PRO B 1 97 ? -19.644 -7.842 4.681 1.00 17.40 166 PRO A N 1
ATOM 1941 C CA . PRO B 1 97 ? -18.668 -8.327 3.685 1.00 16.72 166 PRO A CA 1
ATOM 1942 C C . PRO B 1 97 ? -17.447 -7.454 3.460 1.00 16.91 166 PRO A C 1
ATOM 1943 O O . PRO B 1 97 ? -17.542 -6.233 3.547 1.00 17.31 166 PRO A O 1
ATOM 1947 N N . ASN B 1 98 ? -16.308 -8.076 3.167 1.00 16.48 167 ASN A N 1
ATOM 1948 C CA . ASN B 1 98 ? -15.108 -7.356 2.748 1.00 16.97 167 ASN A CA 1
ATOM 1949 C C . ASN B 1 98 ? -14.493 -8.118 1.576 1.00 16.29 167 ASN A C 1
ATOM 1950 O O . ASN B 1 98 ? -14.761 -9.318 1.432 1.00 15.44 167 ASN A O 1
ATOM 1955 N N . PRO B 1 99 ? -13.692 -7.442 0.728 1.00 16.63 168 PRO A N 1
ATOM 1956 C CA . PRO B 1 99 ? -13.240 -8.076 -0.510 1.00 16.29 168 PRO A CA 1
ATOM 1957 C C . PRO B 1 99 ? -12.218 -9.213 -0.360 1.00 16.04 168 PRO A C 1
ATOM 1958 O O . PRO B 1 99 ? -11.968 -9.923 -1.332 1.00 15.63 168 PRO A O 1
ATOM 1962 N N . HIS B 1 100 ? -11.647 -9.369 0.834 1.00 16.38 169 HIS A N 1
ATOM 1963 C CA . HIS B 1 100 ? -10.653 -10.412 1.138 1.00 16.50 169 HIS A CA 1
ATOM 1964 C C . HIS B 1 100 ? -11.246 -11.613 1.881 1.00 15.58 169 HIS A C 1
ATOM 1965 O O . HIS B 1 100 ? -10.503 -12.515 2.238 1.00 15.61 169 HIS A O 1
ATOM 1972 N N . MET B 1 101 ? -12.552 -11.614 2.128 1.00 14.88 170 MET A N 1
ATOM 1973 C CA . MET B 1 101 ? -13.180 -12.628 3.013 1.00 14.52 170 MET A CA 1
ATOM 1974 C C . MET B 1 101 ? -13.089 -14.081 2.546 1.00 13.96 170 MET A C 1
ATOM 1975 O O . MET B 1 101 ? -13.300 -14.988 3.360 1.00 14.05 170 MET A O 1
ATOM 1980 N N . TYR B 1 102 ? -12.815 -14.313 1.263 1.00 13.51 171 TYR A N 1
ATOM 1981 C CA . TYR B 1 102 ? -12.705 -15.670 0.716 1.00 13.13 171 TYR A CA 1
ATOM 1982 C C . TYR B 1 102 ? -11.261 -16.122 0.475 1.00 13.67 171 TYR A C 1
ATOM 1983 O O . TYR B 1 102 ? -11.043 -17.175 -0.126 1.00 13.28 171 TYR A O 1
ATOM 1992 N N . GLU B 1 103 ? -10.284 -15.346 0.943 1.00 14.77 172 GLU A N 1
ATOM 1993 C CA . GLU B 1 103 ? -8.870 -15.661 0.685 1.00 15.66 172 GLU A CA 1
ATOM 1994 C C . GLU B 1 103 ? -8.446 -17.023 1.272 1.00 15.68 172 GLU A C 1
ATOM 1995 O O . GLU B 1 103 ? -7.780 -17.817 0.589 1.00 15.55 172 GLU A O 1
ATOM 2001 N N . ASP B 1 104 ? -8.894 -17.323 2.484 1.00 15.83 173 ASP A N 1
ATOM 2002 C CA A ASP B 1 104 ? -8.605 -18.622 3.112 0.50 16.18 173 ASP A CA 1
ATOM 2003 C CA B ASP B 1 104 ? -8.585 -18.608 3.110 0.50 16.22 173 ASP A CA 1
ATOM 2004 C C . ASP B 1 104 ? -9.263 -19.774 2.364 1.00 15.36 173 ASP A C 1
ATOM 2005 O O . ASP B 1 104 ? -8.626 -20.801 2.089 1.00 15.41 173 ASP A O 1
ATOM 2014 N N . ALA B 1 105 ? -10.538 -19.606 2.018 1.00 14.58 174 ALA A N 1
ATOM 2015 C CA . ALA B 1 105 ? -11.266 -20.617 1.233 1.00 14.01 174 ALA A CA 1
ATOM 2016 C C . ALA B 1 105 ? -10.638 -20.820 -0.138 1.00 13.84 174 ALA A C 1
ATOM 2017 O O . ALA B 1 105 ? -10.541 -21.945 -0.629 1.00 13.58 174 ALA A O 1
ATOM 2019 N N . GLN B 1 106 ? -10.222 -19.718 -0.754 1.00 13.92 175 GLN A N 1
ATOM 2020 C CA . GLN B 1 106 ? -9.511 -19.762 -2.033 1.00 14.06 175 GLN A CA 1
ATOM 2021 C C . GLN B 1 106 ? -8.273 -20.662 -1.983 1.00 14.50 175 GLN A C 1
ATOM 2022 O O . GLN B 1 106 ? -8.064 -21.473 -2.894 1.00 14.08 175 GLN A O 1
ATOM 2028 N N . LEU B 1 107 ? -7.464 -20.530 -0.935 1.00 15.29 176 LEU A N 1
ATOM 2029 C CA . LEU B 1 107 ? -6.273 -21.365 -0.761 1.00 16.14 176 LEU A CA 1
ATOM 2030 C C . LEU B 1 107 ? -6.659 -22.849 -0.650 1.00 15.99 176 LEU A C 1
ATOM 2031 O O . LEU B 1 107 ? -6.015 -23.712 -1.277 1.00 16.19 176 LEU A O 1
ATOM 2036 N N . GLN B 1 108 ? -7.701 -23.139 0.130 1.00 15.80 177 GLN A N 1
ATOM 2037 C CA . GLN B 1 108 ? -8.172 -24.514 0.281 1.00 15.86 177 GLN A CA 1
ATOM 2038 C C . GLN B 1 108 ? -8.581 -25.126 -1.067 1.00 14.58 177 GLN A C 1
ATOM 2039 O O . GLN B 1 108 ? -8.181 -26.246 -1.403 1.00 14.54 177 GLN A O 1
ATOM 2045 N N . ILE B 1 109 ? -9.338 -24.366 -1.841 1.00 13.35 178 ILE A N 1
ATOM 2046 C CA . ILE B 1 109 ? -9.842 -24.857 -3.139 1.00 12.59 178 ILE A CA 1
ATOM 2047 C C . ILE B 1 109 ? -8.727 -24.948 -4.190 1.00 12.47 178 ILE A C 1
ATOM 2048 O O . ILE B 1 109 ? -8.719 -25.872 -5.014 1.00 12.14 178 ILE A O 1
ATOM 2053 N N . TYR B 1 110 ? -7.794 -24.002 -4.166 1.00 12.59 179 TYR A N 1
ATOM 2054 C CA . TYR B 1 110 ? -6.604 -24.079 -5.027 1.00 12.88 179 TYR A CA 1
ATOM 2055 C C . TYR B 1 110 ? -5.821 -25.358 -4.755 1.00 13.53 179 TYR A C 1
ATOM 2056 O O . TYR B 1 110 ? -5.435 -26.081 -5.698 1.00 13.32 179 TYR A O 1
ATOM 2065 N N . THR B 1 111 ? -5.623 -25.655 -3.475 1.00 14.32 180 THR A N 1
ATOM 2066 C CA . THR B 1 111 ? -4.929 -26.879 -3.060 1.00 15.36 180 THR A CA 1
ATOM 2067 C C . THR B 1 111 ? -5.664 -28.121 -3.565 1.00 15.05 180 THR A C 1
ATOM 2068 O O . THR B 1 111 ? -5.021 -29.045 -4.088 1.00 15.29 180 THR A O 1
ATOM 2072 N N . LEU B 1 112 ? -6.990 -28.124 -3.416 1.00 14.60 181 LEU A N 1
ATOM 2073 C CA . LEU B 1 112 ? -7.822 -29.223 -3.891 1.00 14.57 181 LEU A CA 1
ATOM 2074 C C . LEU B 1 112 ? -7.652 -29.435 -5.397 1.00 14.07 181 LEU A C 1
ATOM 2075 O O . LEU B 1 112 ? -7.447 -30.563 -5.859 1.00 14.32 181 LEU A O 1
ATOM 2080 N N . MET B 1 113 ? -7.728 -28.353 -6.162 1.00 13.41 182 MET A N 1
ATOM 2081 C CA . MET B 1 113 ? -7.518 -28.444 -7.602 1.00 13.19 182 MET A CA 1
ATOM 2082 C C . MET B 1 113 ? -6.125 -28.981 -7.946 1.00 13.63 182 MET A C 1
ATOM 2083 O O . MET B 1 113 ? -5.980 -29.878 -8.789 1.00 13.60 182 MET A O 1
ATOM 2088 N N . HIS B 1 114 ? -5.117 -28.454 -7.276 1.00 14.03 183 HIS A N 1
ATOM 2089 C CA . HIS B 1 114 ? -3.732 -28.860 -7.505 1.00 14.91 183 HIS A CA 1
ATOM 2090 C C . HIS B 1 114 ? -3.495 -30.334 -7.195 1.00 15.84 183 HIS A C 1
ATOM 2091 O O . HIS B 1 114 ? -2.833 -31.023 -7.960 1.00 16.03 183 HIS A O 1
ATOM 2098 N N . ARG B 1 115 ? -4.041 -30.812 -6.079 1.00 16.67 184 ARG A N 1
ATOM 2099 C CA . ARG B 1 115 ? -3.760 -32.168 -5.607 1.00 18.13 184 ARG A CA 1
ATOM 2100 C C . ARG B 1 115 ? -4.669 -33.244 -6.194 1.00 17.54 184 ARG A C 1
ATOM 2101 O O . ARG B 1 115 ? -4.234 -34.393 -6.333 1.00 17.95 184 ARG A O 1
ATOM 2109 N N . ASP B 1 116 ? -5.915 -32.895 -6.510 1.00 16.46 185 ASP A N 1
ATOM 2110 C CA . ASP B 1 116 ? -6.947 -33.904 -6.845 1.00 16.38 185 ASP A CA 1
ATOM 2111 C C . ASP B 1 116 ? -7.264 -33.927 -8.352 1.00 15.34 185 ASP A C 1
ATOM 2112 O O . ASP B 1 116 ? -7.031 -34.933 -9.027 1.00 15.50 185 ASP A O 1
ATOM 2117 N N . SER B 1 117 ? -7.769 -32.819 -8.886 1.00 14.15 186 SER A N 1
ATOM 2118 C CA A SER B 1 117 ? -8.208 -32.808 -10.279 0.50 13.58 186 SER A CA 1
ATOM 2119 C CA B SER B 1 117 ? -8.210 -32.741 -10.280 0.50 13.64 186 SER A CA 1
ATOM 2120 C C . SER B 1 117 ? -7.060 -32.622 -11.269 1.00 13.54 186 SER A C 1
ATOM 2121 O O . SER B 1 117 ? -7.118 -33.153 -12.376 1.00 13.54 186 SER A O 1
ATOM 2126 N N . PHE B 1 118 ? -6.028 -31.868 -10.894 1.00 13.33 187 PHE A N 1
ATOM 2127 C CA . PHE B 1 118 ? -4.935 -31.590 -11.835 1.00 13.37 187 PHE A CA 1
ATOM 2128 C C . PHE B 1 118 ? -4.225 -32.867 -12.314 1.00 13.74 187 PHE A C 1
ATOM 2129 O O . PHE B 1 118 ? -4.023 -33.028 -13.508 1.00 13.56 187 PHE A O 1
ATOM 2137 N N . PRO B 1 119 ? -3.889 -33.799 -11.403 1.00 14.11 188 PRO A N 1
ATOM 2138 C CA . PRO B 1 119 ? -3.304 -35.053 -11.929 1.00 14.73 188 PRO A CA 1
ATOM 2139 C C . PRO B 1 119 ? -4.217 -35.801 -12.910 1.00 14.49 188 PRO A C 1
ATOM 2140 O O . PRO B 1 119 ? -3.722 -36.401 -13.848 1.00 14.83 188 PRO A O 1
ATOM 2144 N N . ARG B 1 120 ? -5.529 -35.772 -12.694 1.00 14.07 189 ARG A N 1
ATOM 2145 C CA . ARG B 1 120 ? -6.470 -36.412 -13.626 1.00 14.05 189 ARG A CA 1
ATOM 2146 C C . ARG B 1 120 ? -6.501 -35.678 -14.965 1.00 13.57 189 ARG A C 1
ATOM 2147 O O . ARG B 1 120 ? -6.576 -36.323 -16.008 1.00 13.84 189 ARG A O 1
ATOM 2155 N N . PHE B 1 121 ? -6.420 -34.345 -14.946 1.00 12.90 190 PHE A N 1
ATOM 2156 C CA . PHE B 1 121 ? -6.284 -33.556 -16.188 1.00 12.72 190 PHE A CA 1
ATOM 2157 C C . PHE B 1 121 ? -5.126 -34.072 -17.042 1.00 13.17 190 PHE A C 1
ATOM 2158 O O . PHE B 1 121 ? -5.292 -34.357 -18.240 1.00 13.34 190 PHE A O 1
ATOM 2166 N N . LEU B 1 122 ? -3.971 -34.231 -16.419 1.00 13.49 191 LEU A N 1
ATOM 2167 C CA . LEU B 1 122 ? -2.753 -34.622 -17.134 1.00 14.14 191 LEU A CA 1
ATOM 2168 C C . LEU B 1 122 ? -2.833 -36.029 -17.740 1.00 14.66 191 LEU A C 1
ATOM 2169 O O . LEU B 1 122 ? -2.118 -36.326 -18.688 1.00 15.10 191 LEU A O 1
ATOM 2174 N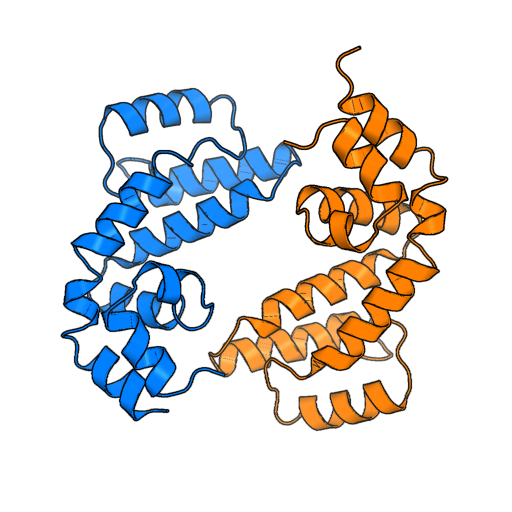 N . ASN B 1 123 ? -3.714 -36.868 -17.199 1.00 14.75 192 ASN A N 1
ATOM 2175 C CA . ASN B 1 123 ? -3.930 -38.213 -17.732 1.00 15.45 192 ASN A CA 1
ATOM 2176 C C . ASN B 1 123 ? -5.140 -38.340 -18.651 1.00 15.31 192 ASN A C 1
ATOM 2177 O O . ASN B 1 123 ? -5.458 -39.445 -19.102 1.00 15.88 192 ASN A O 1
ATOM 2182 N N . SER B 1 124 ? -5.754 -37.210 -19.005 1.00 14.73 193 SER A N 1
ATOM 2183 C CA A SER B 1 124 ? -6.976 -37.196 -19.797 0.50 14.77 193 SER A CA 1
ATOM 2184 C CA B SER B 1 124 ? -6.982 -37.206 -19.795 0.50 14.75 193 SER A CA 1
ATOM 2185 C C . SER B 1 124 ? -6.687 -37.124 -21.288 1.00 15.16 193 SER A C 1
ATOM 2186 O O . SER B 1 124 ? -5.710 -36.504 -21.712 1.00 15.11 193 SER A O 1
ATOM 2191 N N . GLN B 1 125 ? -7.559 -37.740 -22.082 1.00 15.69 194 GLN A N 1
ATOM 2192 C CA . GLN B 1 125 ? -7.477 -37.629 -23.531 1.00 16.27 194 GLN A CA 1
ATOM 2193 C C . GLN B 1 125 ? -7.675 -36.186 -23.978 1.00 15.93 194 GLN A C 1
ATOM 2194 O O . GLN B 1 125 ? -7.120 -35.790 -25.009 1.00 16.20 194 GLN A O 1
ATOM 2200 N N . ILE B 1 126 ? -8.435 -35.394 -23.223 1.00 15.39 195 ILE A N 1
ATOM 2201 C CA . ILE B 1 126 ? -8.629 -33.984 -23.632 1.00 15.28 195 ILE A CA 1
ATOM 2202 C C . ILE B 1 126 ? -7.319 -33.192 -23.520 1.00 15.05 195 ILE A C 1
ATOM 2203 O O . ILE B 1 126 ? -7.041 -32.352 -24.367 1.00 15.26 195 ILE A O 1
ATOM 2208 N N . TYR B 1 127 ? -6.511 -33.463 -22.490 1.00 14.72 196 TYR A N 1
ATOM 2209 C CA . TYR B 1 127 ? -5.178 -32.844 -22.378 1.00 14.81 196 TYR A CA 1
ATOM 2210 C C . TYR B 1 127 ? -4.273 -33.234 -23.558 1.00 15.59 196 TYR A C 1
ATOM 2211 O O . TYR B 1 127 ? -3.652 -32.383 -24.171 1.00 15.83 196 TYR A O 1
ATOM 2220 N N . LYS B 1 128 ? -4.232 -34.522 -23.890 1.00 15.97 197 LYS A N 1
ATOM 2221 C CA . LYS B 1 128 ? -3.519 -35.001 -25.080 1.00 16.87 197 LYS A CA 1
ATOM 2222 C C . LYS B 1 128 ? -3.939 -34.214 -26.331 1.00 17.12 197 LYS A C 1
ATOM 2223 O O . LYS B 1 128 ? -3.098 -33.731 -27.077 1.00 17.62 197 LYS A O 1
ATOM 2229 N N . SER B 1 129 ? -5.245 -34.070 -26.510 1.00 16.86 198 SER A N 1
ATOM 2230 C CA . SER B 1 129 ? -5.776 -33.360 -27.665 1.00 17.41 198 SER A CA 1
ATOM 2231 C C . SER B 1 129 ? -5.446 -31.862 -27.645 1.00 17.42 198 SER A C 1
ATOM 2232 O O . SER B 1 129 ? -5.146 -31.290 -28.675 1.00 18.13 198 SER A O 1
ATOM 2235 N N . PHE B 1 130 ? -5.465 -31.236 -26.475 1.00 16.80 199 PHE A N 1
ATOM 2236 C CA . PHE B 1 130 ? -5.024 -29.844 -26.375 1.00 17.00 199 PHE A CA 1
ATOM 2237 C C . PHE B 1 130 ? -3.580 -29.692 -26.850 1.00 17.84 199 PHE A C 1
ATOM 2238 O O . PHE B 1 130 ? -3.292 -28.838 -27.661 1.00 18.52 199 PHE A O 1
ATOM 2246 N N . VAL B 1 131 ? -2.679 -30.532 -26.348 1.00 18.01 200 VAL A N 1
ATOM 2247 C CA . VAL B 1 131 ? -1.264 -30.486 -26.758 1.00 19.10 200 VAL A CA 1
ATOM 2248 C C . VAL B 1 131 ? -1.149 -30.657 -28.270 1.00 20.45 200 VAL A C 1
ATOM 2249 O O . VAL B 1 131 ? -0.452 -29.900 -28.935 1.00 21.36 200 VAL A O 1
ATOM 2253 N N . GLU B 1 132 ? -1.840 -31.661 -28.797 1.00 20.92 201 GLU A N 1
ATOM 2254 C CA . GLU B 1 132 ? -1.741 -31.999 -30.213 1.00 22.30 201 GLU A CA 1
ATOM 2255 C C . GLU B 1 132 ? -2.439 -30.996 -31.125 1.00 22.99 201 GLU A C 1
ATOM 2256 O O . GLU B 1 132 ? -2.053 -30.861 -32.279 1.00 23.96 201 GLU A O 1
ATOM 2262 N N . SER B 1 133 ? -3.425 -30.267 -30.611 1.00 22.52 202 SER A N 1
ATOM 2263 C CA . SER B 1 133 ? -4.089 -29.197 -31.377 1.00 23.41 202 SER A CA 1
ATOM 2264 C C . SER B 1 133 ? -3.205 -27.971 -31.666 1.00 24.51 202 SER A C 1
ATOM 2265 O O . SER B 1 133 ? -3.560 -27.157 -32.511 1.00 25.30 202 SER A O 1
ATOM 2268 N N . THR B 1 134 ? -2.075 -27.845 -30.971 1.00 24.66 203 THR A N 1
ATOM 2269 C CA . THR B 1 134 ? -1.151 -26.727 -31.184 1.00 26.07 203 THR A CA 1
ATOM 2270 C C . THR B 1 134 ? -0.342 -26.928 -32.450 1.00 27.68 203 THR A C 1
ATOM 2271 O O . THR B 1 134 ? -0.299 -26.033 -33.294 1.00 29.42 203 THR A O 1
#

Nearest PDB structures (foldseek):
  6am3-assembly2_A  TM=1.007E+00  e=5.421E-19  Homo sapiens
  2af0-assembly1_A  TM=9.095E-01  e=2.759E-10  Homo sapiens
  2ik8-assembly2_D  TM=9.421E-01  e=6.927E-10  Homo sapiens
  2ihd-assembly1_A  TM=9.460E-01  e=9.909E-10  Homo sapiens
  5do9-assembly1_B  TM=9.254E-01  e=1.280E-09  Homo sapiens

GO terms:
  GO:0003924 GTPase activity (F, TAS)
  GO:0005886 plasma membrane (C, TAS)
  GO:0007186 G protein-coupled receptor signaling pathway (P, TAS)
  GO:0005515 protein binding (F, IPI)

Foldseek 3Di:
DDALVQLVVCLVPVPSLVVDPVSLVLLLVQCVVVVLNLLSVLLVLLVVLLPDDDQVVQLVSLVVSCQQAPPPPHPSHDDDDPVLNVQSVVCNVPPDSCSCVVVSVVSSVCCVPPVSVVCVVDVSSVVVSVVRHPD/DDALVQLVVCLVPVPSLVVDPVSLVLLLVQCVVVVLNLLSVLLVLLVVLLPDDDQVVQLVSLVVSCQQAPPPPHPSHDDDDPVLNVQSVVCNVPPDSCSCVVVSVVSSVCCVPPVSVVCVVDVSSVVVSVVD